Protein AF-A0A316AGZ4-F1 (afdb_monomer_lite)

Organism: NCBI:txid39482

Secondary structure (DSSP, 8-state):
-----------------TTTTT--S------------------------------HHHHHHSTTHHHHHHHHHHHHHHHHHHHHHHHHHHHHHHHHTTHHHHHH--HHHHHHHHHHHHHHHHHHHHHHHHHHHHHHHHHHHHHHTT--GGGHHHHHH-S-HHHHHHHHHHHHHHHHHHHHHHHHHHHHHHHT---------------------

pLDDT: mean 71.36, std 20.88, range [35.69, 95.94]

InterPro domains:
  IPR025580 Capsid assembly scaffolding protein Gp46 [PF14265] (66-188)

Radius of gyration: 46.81 Å; chains: 1; bounding box: 109×80×115 Å

Foldseek 3Di:
DDDDDDDPDPPPPDPPPPCPPPDDDDDPDDDDDDDDDDDPDDDDDDDDDPDDPQDPVSQCVPPCNVVVVVVVVVVVVVVVVVVVVVVVCVVVCVVCVVVVVVVPDDPVVVVVVVVVVVVVVVVVVVVVVVLVVLLVVQLVVCVVLVHDSVCSNVLSPPPDPVVSVVVSVVSSVVVVVVVVVVVVVVVVVVVPPDPDPDDDDDDDDDDDDDDDD

Sequence (213 aa):
MRNKTYLVMRVIKIPYNLQLFAEGGDGTGIHGSNGDGAARGRHSPGDKEEKEPLTFEEFLRGDGNQAEFDRRVQKAIQTAVTKKQQKWQALTDDKLSEAEKLSKMSKGEREEYKRKKERQEFEAEKTEFEKVKLLMAVKEDLQKQNLPIVFAEYIAFIKDAGKRKDAIAGIKETWDAEIQEAIKSKARHVVYLPDNITEEPLLHGTLELNYRF

Structure (mmCIF, N/CA/C/O backbone):
data_AF-A0A316AGZ4-F1
#
_entry.id   AF-A0A316AGZ4-F1
#
loop_
_atom_site.group_PDB
_atom_site.id
_atom_site.type_symbol
_atom_site.label_atom_id
_atom_site.label_alt_id
_atom_site.label_comp_id
_atom_site.label_asym_id
_atom_site.label_entity_id
_atom_site.label_seq_id
_atom_site.pdbx_PDB_ins_code
_atom_site.Cartn_x
_atom_site.Cartn_y
_atom_site.Cartn_z
_atom_site.occupancy
_atom_site.B_iso_or_equiv
_atom_site.auth_seq_id
_atom_site.auth_comp_id
_atom_site.auth_asym_id
_atom_site.auth_atom_id
_atom_site.pdbx_PDB_model_num
ATOM 1 N N . MET A 1 1 ? -41.782 31.437 -5.788 1.00 39.00 1 MET A N 1
ATOM 2 C CA . MET A 1 1 ? -40.570 32.167 -6.225 1.00 39.00 1 MET A CA 1
ATOM 3 C C . MET A 1 1 ? -39.475 31.142 -6.491 1.00 39.00 1 MET A C 1
ATOM 5 O O . MET A 1 1 ? -39.146 30.396 -5.584 1.00 39.00 1 MET A O 1
ATOM 9 N N . ARG A 1 2 ? -38.989 31.014 -7.732 1.00 49.94 2 ARG A N 1
ATOM 10 C CA . ARG A 1 2 ? -37.912 30.075 -8.099 1.00 49.94 2 ARG A CA 1
ATOM 11 C C . ARG A 1 2 ? -36.682 30.901 -8.451 1.00 49.94 2 ARG A C 1
ATOM 13 O O . ARG A 1 2 ? -36.646 31.443 -9.550 1.00 49.94 2 ARG A O 1
ATOM 20 N N . ASN A 1 3 ? -35.718 31.018 -7.542 1.00 43.41 3 ASN A N 1
ATOM 21 C CA . ASN A 1 3 ? -34.434 31.635 -7.862 1.00 43.41 3 ASN A CA 1
ATOM 22 C C . ASN A 1 3 ? -33.355 30.550 -7.870 1.00 43.41 3 ASN A C 1
ATOM 24 O O . ASN A 1 3 ? -33.034 29.967 -6.839 1.00 43.41 3 ASN A O 1
ATOM 28 N N . LYS A 1 4 ? -32.905 30.214 -9.080 1.00 50.62 4 LYS A N 1
ATOM 29 C CA . LYS A 1 4 ? -31.878 29.212 -9.356 1.00 50.62 4 LYS A CA 1
ATOM 30 C C . LYS A 1 4 ? -30.522 29.889 -9.180 1.00 50.62 4 LYS A C 1
ATOM 32 O O . LYS A 1 4 ? -30.179 30.781 -9.950 1.00 50.62 4 LYS A O 1
ATOM 37 N N . THR A 1 5 ? -29.756 29.469 -8.186 1.00 52.53 5 THR A N 1
ATOM 38 C CA . THR A 1 5 ? -28.344 29.825 -8.040 1.00 52.53 5 THR A CA 1
ATOM 39 C C . THR A 1 5 ? -27.547 29.126 -9.140 1.00 52.53 5 THR A C 1
ATOM 41 O O . THR A 1 5 ? -27.338 27.916 -9.106 1.00 52.53 5 THR A O 1
ATOM 44 N N . TYR A 1 6 ? -27.132 29.882 -10.156 1.00 52.28 6 TYR A N 1
ATOM 45 C CA . TYR A 1 6 ? -26.225 29.395 -11.191 1.00 52.28 6 TYR A CA 1
ATOM 46 C C . TYR A 1 6 ? -24.798 29.399 -10.640 1.00 52.28 6 TYR A C 1
ATOM 48 O O . TYR A 1 6 ? -24.229 30.451 -10.354 1.00 52.28 6 TYR A O 1
ATOM 56 N N . LEU A 1 7 ? -24.225 28.207 -10.481 1.00 53.81 7 LEU A N 1
ATOM 57 C CA . LEU A 1 7 ? -22.813 28.030 -10.178 1.00 53.81 7 LEU A CA 1
ATOM 58 C C . LEU A 1 7 ? -22.016 28.413 -11.434 1.00 53.81 7 LEU A C 1
ATOM 60 O O . LEU A 1 7 ? -22.072 27.724 -12.452 1.00 53.81 7 LEU A O 1
ATOM 64 N N . VAL A 1 8 ? -21.311 29.542 -11.381 1.00 54.94 8 VAL A N 1
ATOM 65 C CA . VAL A 1 8 ? -20.405 29.988 -12.444 1.00 54.94 8 VAL A CA 1
ATOM 66 C C . VAL A 1 8 ? -19.244 28.998 -12.520 1.00 54.94 8 VAL A C 1
ATOM 68 O O . VAL A 1 8 ? -18.283 29.074 -11.757 1.00 54.94 8 VAL A O 1
ATOM 71 N N . MET A 1 9 ? -19.339 28.041 -13.440 1.00 50.72 9 MET A N 1
ATOM 72 C CA . MET A 1 9 ? -18.221 27.187 -13.818 1.00 50.72 9 MET A CA 1
ATOM 73 C C . MET A 1 9 ? -17.195 28.081 -14.524 1.00 50.72 9 MET A C 1
ATOM 75 O O . MET A 1 9 ? -17.389 28.488 -15.670 1.00 50.72 9 MET A O 1
ATOM 79 N N . ARG A 1 10 ? -16.110 28.443 -13.828 1.00 55.31 10 ARG A N 1
ATOM 80 C CA . ARG A 1 10 ? -14.924 29.022 -14.472 1.00 55.31 10 ARG A CA 1
ATOM 81 C C . ARG A 1 10 ? -14.410 27.998 -15.480 1.00 55.31 10 ARG A C 1
ATOM 83 O O . ARG A 1 10 ? -13.753 27.032 -15.104 1.00 55.31 10 ARG A O 1
ATOM 90 N N . VAL A 1 11 ? -14.708 28.212 -16.757 1.00 56.16 11 VAL A N 1
ATOM 91 C CA . VAL A 1 11 ? -14.061 27.502 -17.859 1.00 56.16 11 VAL A CA 1
ATOM 92 C C . VAL A 1 11 ? -12.609 27.966 -17.877 1.00 56.16 11 VAL A C 1
ATOM 94 O O . VAL A 1 11 ? -12.284 29.026 -18.409 1.00 56.16 11 VAL A O 1
ATOM 97 N N . ILE A 1 12 ? -11.732 27.194 -17.237 1.00 56.91 12 ILE A N 1
ATOM 98 C CA . ILE A 1 12 ? -10.289 27.332 -17.409 1.00 56.91 12 ILE A CA 1
ATOM 99 C C . ILE A 1 12 ? -10.012 26.913 -18.851 1.00 56.91 12 ILE A C 1
ATOM 101 O O . ILE A 1 12 ? -9.971 25.730 -19.180 1.00 56.91 12 ILE A O 1
ATOM 105 N N . LYS A 1 13 ? -9.896 27.899 -19.740 1.00 55.44 13 LYS A N 1
ATOM 106 C CA . LYS A 1 13 ? -9.498 27.697 -21.129 1.00 55.44 13 LYS A CA 1
ATOM 107 C C . LYS A 1 13 ? -7.995 27.424 -21.128 1.00 55.44 13 LYS A C 1
ATOM 109 O O . LYS A 1 13 ? -7.193 28.347 -21.208 1.00 55.44 13 LYS A O 1
ATOM 114 N N . ILE A 1 14 ? -7.626 26.161 -20.936 1.00 64.69 14 ILE A N 1
ATOM 115 C CA . ILE A 1 14 ? -6.241 25.704 -21.064 1.00 64.69 14 ILE A CA 1
ATOM 116 C C . ILE A 1 14 ? -5.880 25.827 -22.554 1.00 64.69 14 ILE A C 1
ATOM 118 O O . ILE A 1 14 ? -6.574 25.226 -23.378 1.00 64.69 14 ILE A O 1
ATOM 122 N N . PRO A 1 15 ? -4.862 26.613 -22.948 1.00 58.94 15 PRO A N 1
ATOM 123 C CA . PRO A 1 15 ? -4.388 26.594 -24.323 1.00 58.94 15 PRO A CA 1
ATOM 124 C C . PRO A 1 15 ? -3.807 25.205 -24.614 1.00 58.94 15 PRO A C 1
ATOM 126 O O . PRO A 1 15 ? -2.827 24.786 -23.999 1.00 58.94 15 PRO A O 1
ATOM 129 N N . TYR A 1 16 ? -4.432 24.461 -25.527 1.00 60.91 16 TYR A N 1
ATOM 130 C CA . TYR A 1 16 ? -3.876 23.204 -26.014 1.00 60.91 16 TYR A CA 1
ATOM 131 C C . TYR A 1 16 ? -2.695 23.519 -26.934 1.00 60.91 16 TYR A C 1
ATOM 133 O O . TYR A 1 16 ? -2.880 23.877 -28.096 1.00 60.91 16 TYR A O 1
ATOM 141 N N . ASN A 1 17 ? -1.473 23.374 -26.420 1.00 61.66 17 ASN A N 1
ATOM 142 C CA . ASN A 1 17 ? -0.276 23.316 -27.252 1.00 61.66 17 ASN A CA 1
ATOM 143 C C . ASN A 1 17 ? -0.302 22.004 -28.052 1.00 61.66 17 ASN A C 1
ATOM 145 O O . ASN A 1 17 ? 0.216 20.977 -27.623 1.00 61.66 17 ASN A O 1
ATOM 149 N N . LEU A 1 18 ? -0.916 22.044 -29.235 1.00 64.81 18 LEU A N 1
ATOM 150 C CA . LEU A 1 18 ? -0.994 20.927 -30.190 1.00 64.81 18 LEU A CA 1
ATOM 151 C C . LEU A 1 18 ? 0.365 20.592 -30.843 1.00 64.81 18 LEU A C 1
ATOM 153 O O . LEU A 1 18 ? 0.449 19.711 -31.692 1.00 64.81 18 LEU A O 1
ATOM 157 N N . GLN A 1 19 ? 1.437 21.274 -30.432 1.00 65.88 19 GLN A N 1
ATOM 158 C CA . GLN A 1 19 ? 2.807 21.095 -30.919 1.00 65.88 19 GLN A CA 1
ATOM 159 C C . GLN A 1 19 ? 3.612 20.035 -30.147 1.00 65.88 19 GLN A C 1
ATOM 161 O O . GLN A 1 19 ? 4.808 19.891 -30.374 1.00 65.88 19 GLN A O 1
ATOM 166 N N . LEU A 1 20 ? 2.976 19.221 -29.297 1.00 54.72 20 LEU A N 1
ATOM 167 C CA . LEU A 1 20 ? 3.623 18.074 -28.634 1.00 54.72 20 LEU A CA 1
ATOM 168 C C . LEU A 1 20 ? 4.086 16.960 -29.601 1.00 54.72 20 LEU A C 1
ATOM 170 O O . LEU A 1 20 ? 4.655 15.967 -29.160 1.00 54.72 20 LEU A O 1
ATOM 174 N N . PHE A 1 21 ? 3.883 17.134 -30.912 1.00 57.72 21 PHE A N 1
ATOM 175 C CA . PHE A 1 21 ? 4.427 16.268 -31.962 1.00 57.72 21 PHE A CA 1
ATOM 176 C C . PHE A 1 21 ? 5.497 16.939 -32.846 1.00 57.72 21 PHE A C 1
ATOM 178 O O . PHE A 1 21 ? 5.946 16.307 -33.799 1.00 57.72 21 PHE A O 1
ATOM 185 N N . ALA A 1 22 ? 5.907 18.187 -32.568 1.00 54.62 22 ALA A N 1
ATOM 186 C CA . ALA A 1 22 ? 6.848 18.934 -33.416 1.00 54.62 22 ALA A CA 1
ATOM 187 C C . ALA A 1 22 ? 8.247 19.161 -32.811 1.00 54.62 22 ALA A C 1
ATOM 189 O O . ALA A 1 22 ? 9.128 19.603 -33.540 1.00 54.62 22 ALA A O 1
ATOM 190 N N . GLU A 1 23 ? 8.495 18.835 -31.540 1.00 48.50 23 GLU A N 1
ATOM 191 C CA . GLU A 1 23 ? 9.808 19.082 -30.928 1.00 48.50 23 GLU A CA 1
ATOM 192 C C . GLU A 1 23 ? 10.545 17.768 -30.641 1.00 48.50 23 GLU A C 1
ATOM 194 O O . GLU A 1 23 ? 10.268 17.051 -29.679 1.00 48.50 23 GLU A O 1
ATOM 199 N N . GLY A 1 24 ? 11.517 17.466 -31.493 1.00 47.91 24 GLY A N 1
ATOM 200 C CA . GLY A 1 24 ? 12.654 16.626 -31.154 1.00 47.91 24 GLY A CA 1
ATOM 201 C C . GLY A 1 24 ? 13.905 17.309 -31.686 1.00 47.91 24 GLY A C 1
ATOM 202 O O . GLY A 1 24 ? 14.203 17.165 -32.868 1.00 47.91 24 GLY A O 1
ATOM 203 N N . GLY A 1 25 ? 14.602 18.059 -30.828 1.00 41.69 25 GLY A N 1
ATOM 204 C CA . GLY A 1 25 ? 15.882 18.692 -31.160 1.00 41.69 25 GLY A CA 1
ATOM 205 C C . GLY A 1 25 ? 16.392 19.672 -30.101 1.00 41.69 25 GLY A C 1
ATOM 206 O O . GLY A 1 25 ? 16.407 20.872 -30.336 1.00 41.69 25 GLY A O 1
ATOM 207 N N . ASP A 1 26 ? 16.733 19.138 -28.926 1.00 45.84 26 ASP A N 1
ATOM 208 C CA . ASP A 1 26 ? 17.651 19.682 -27.909 1.00 45.84 26 ASP A CA 1
ATOM 209 C C . ASP A 1 26 ? 18.365 21.031 -28.173 1.00 45.84 26 ASP A C 1
ATOM 211 O O . ASP A 1 26 ? 19.498 21.120 -28.638 1.00 45.84 26 ASP A O 1
ATOM 215 N N . GLY A 1 27 ? 17.752 22.116 -27.695 1.00 40.81 27 GLY A N 1
ATOM 216 C CA . GLY A 1 27 ? 18.434 23.391 -27.497 1.00 40.81 27 GLY A CA 1
ATOM 217 C C . GLY A 1 27 ? 19.273 23.411 -26.215 1.00 40.81 27 GLY A C 1
ATOM 218 O O . GLY A 1 27 ? 18.760 23.732 -25.144 1.00 40.81 27 GLY A O 1
ATOM 219 N N . THR A 1 28 ? 20.582 23.174 -26.324 1.00 42.75 28 THR A N 1
ATOM 220 C CA . THR A 1 28 ? 21.568 23.806 -25.429 1.00 42.75 28 THR A CA 1
ATOM 221 C C . THR A 1 28 ? 22.226 24.944 -26.192 1.00 42.75 28 THR A C 1
ATOM 223 O O . THR A 1 28 ? 22.955 24.719 -27.156 1.00 42.75 28 THR A O 1
ATOM 226 N N . GLY A 1 29 ? 21.889 26.173 -25.802 1.00 44.88 29 GLY A N 1
ATOM 227 C CA . GLY A 1 29 ? 22.308 27.380 -26.501 1.00 44.88 29 GLY A CA 1
ATOM 228 C C . GLY A 1 29 ? 23.800 27.669 -26.407 1.00 44.88 29 GLY A C 1
ATOM 229 O O . GLY A 1 29 ? 24.500 27.104 -25.574 1.00 44.88 29 GLY A O 1
ATOM 230 N N . ILE A 1 30 ? 24.249 28.609 -27.241 1.00 35.69 30 ILE A N 1
ATOM 231 C CA . ILE A 1 30 ? 25.074 29.761 -26.856 1.00 35.69 30 ILE A CA 1
ATOM 232 C C . ILE A 1 30 ? 25.372 30.617 -28.099 1.00 35.69 30 ILE A C 1
ATOM 234 O O . ILE A 1 30 ? 25.752 30.113 -29.148 1.00 35.69 30 ILE A O 1
ATOM 238 N N . HIS A 1 31 ? 25.238 31.926 -27.878 1.00 38.31 31 HIS A N 1
ATOM 239 C CA . HIS A 1 31 ? 25.823 33.064 -28.588 1.00 38.31 31 HIS A CA 1
ATOM 240 C C . HIS A 1 31 ? 25.408 33.386 -30.025 1.00 38.31 31 HIS A C 1
ATOM 242 O O . HIS A 1 31 ? 25.553 32.616 -30.966 1.00 38.31 31 HIS A O 1
ATOM 248 N N . GLY A 1 32 ? 24.953 34.631 -30.164 1.00 45.56 32 GLY A N 1
ATOM 249 C CA . GLY A 1 32 ? 24.628 35.236 -31.436 1.00 45.56 32 GLY A CA 1
ATOM 250 C C . GLY A 1 32 ? 25.839 35.700 -32.227 1.00 45.56 32 GLY A C 1
ATOM 251 O O . GLY A 1 32 ? 26.960 35.760 -31.735 1.00 45.56 32 GLY A O 1
ATOM 252 N N . SER A 1 33 ? 25.546 36.102 -33.453 1.00 35.91 33 SER A N 1
ATOM 253 C CA . SER A 1 33 ? 26.133 37.250 -34.130 1.00 35.91 33 SER A CA 1
ATOM 254 C C . SER A 1 33 ? 25.352 37.442 -35.422 1.00 35.91 33 SER A C 1
ATOM 256 O O . SER A 1 33 ? 25.135 36.484 -36.163 1.00 35.91 33 SER A O 1
ATOM 258 N N . ASN A 1 34 ? 24.966 38.685 -35.707 1.00 50.94 34 ASN A N 1
ATOM 259 C CA . ASN A 1 34 ? 24.759 39.122 -37.081 1.00 50.94 34 ASN A CA 1
ATOM 260 C C . ASN A 1 34 ? 26.003 38.746 -37.898 1.00 50.94 34 ASN A C 1
ATOM 262 O O . ASN A 1 34 ? 27.132 38.969 -37.453 1.00 50.94 34 ASN A O 1
ATOM 266 N N . GLY A 1 35 ? 25.789 38.180 -39.079 1.00 36.78 35 GLY A N 1
ATOM 267 C CA . GLY A 1 35 ? 26.843 37.818 -40.011 1.00 36.78 35 GLY A CA 1
ATOM 268 C C . GLY A 1 35 ? 26.314 37.955 -41.425 1.00 36.78 35 GLY A C 1
ATOM 269 O O . GLY A 1 35 ? 25.710 37.030 -41.959 1.00 36.78 35 GLY A O 1
ATOM 270 N N . ASP A 1 36 ? 26.519 39.142 -41.990 1.00 46.81 36 ASP A N 1
ATOM 271 C CA . ASP A 1 36 ? 26.335 39.458 -43.399 1.00 46.81 36 ASP A CA 1
ATOM 272 C C . ASP A 1 36 ? 27.026 38.418 -44.292 1.00 46.81 36 ASP A C 1
ATOM 274 O O . ASP A 1 36 ? 28.252 38.315 -44.336 1.00 46.81 36 ASP A O 1
ATOM 278 N N . GLY A 1 37 ? 26.226 37.659 -45.039 1.00 36.16 37 GLY A N 1
ATOM 279 C CA . GLY A 1 37 ? 26.680 36.760 -46.094 1.00 36.16 37 GLY A CA 1
ATOM 280 C C . GLY A 1 37 ? 26.273 37.311 -47.452 1.00 36.16 37 GLY A C 1
ATOM 281 O O . GLY A 1 37 ? 25.273 36.891 -48.026 1.00 36.16 37 GLY A O 1
ATOM 282 N N . ALA A 1 38 ? 27.031 38.287 -47.951 1.00 43.44 38 ALA A N 1
ATOM 283 C CA . ALA A 1 38 ? 26.834 38.904 -49.256 1.00 43.44 38 ALA A CA 1
ATOM 284 C C . ALA A 1 38 ? 26.902 37.872 -50.400 1.00 43.44 38 ALA A C 1
ATOM 286 O O . ALA A 1 38 ? 27.982 37.503 -50.864 1.00 43.44 38 ALA A O 1
ATOM 287 N N . ALA A 1 39 ? 25.747 37.458 -50.922 1.00 40.06 39 ALA A N 1
ATOM 288 C CA . ALA A 1 39 ? 25.660 36.744 -52.190 1.00 40.06 39 ALA A CA 1
ATOM 289 C C . ALA A 1 39 ? 25.763 37.747 -53.353 1.00 40.06 39 ALA A C 1
ATOM 291 O O . ALA A 1 39 ? 24.768 38.276 -53.848 1.00 40.06 39 ALA A O 1
ATOM 292 N N . ARG A 1 40 ? 26.992 38.018 -53.812 1.00 47.00 40 ARG A N 1
ATOM 293 C CA . ARG A 1 40 ? 27.233 38.636 -55.126 1.00 47.00 40 ARG A CA 1
ATOM 294 C C . ARG A 1 40 ? 26.918 37.617 -56.227 1.00 47.00 40 ARG A C 1
ATOM 296 O O . ARG A 1 40 ? 27.814 36.959 -56.741 1.00 47.00 40 ARG A O 1
ATOM 303 N N . GLY A 1 41 ? 25.646 37.509 -56.597 1.00 39.22 41 GLY A N 1
ATOM 304 C CA . GLY A 1 41 ? 25.187 36.810 -57.798 1.00 39.22 41 GLY A CA 1
ATOM 305 C C . GLY A 1 41 ? 24.744 37.818 -58.853 1.00 39.22 41 GLY A C 1
ATOM 306 O O . GLY A 1 41 ? 23.594 38.244 -58.861 1.00 39.22 41 GLY A O 1
ATOM 307 N N . ARG A 1 42 ? 25.665 38.229 -59.727 1.00 45.62 42 ARG A N 1
ATOM 308 C CA . ARG A 1 42 ? 25.372 39.049 -60.910 1.00 45.62 42 ARG A CA 1
ATOM 309 C C . ARG A 1 42 ? 24.498 38.231 -61.868 1.00 45.62 42 ARG A C 1
ATOM 311 O O . ARG A 1 42 ? 25.027 37.357 -62.542 1.00 45.62 42 ARG A O 1
ATOM 318 N N . HIS A 1 43 ? 23.206 38.536 -61.958 1.00 38.97 43 HIS A N 1
ATOM 319 C CA . HIS A 1 43 ? 22.364 38.080 -63.066 1.00 38.97 43 HIS A CA 1
ATOM 320 C C . HIS A 1 43 ? 22.070 39.254 -64.000 1.00 38.97 43 HIS A C 1
ATOM 322 O O . HIS A 1 43 ? 21.468 40.253 -63.612 1.00 38.97 43 HIS A O 1
ATOM 328 N N . SER A 1 44 ? 22.577 39.120 -65.224 1.00 41.94 44 SER A N 1
ATOM 329 C CA . SER A 1 44 ? 22.211 39.916 -66.394 1.00 41.94 44 SER A CA 1
ATOM 330 C C . SER A 1 44 ? 20.784 39.538 -66.824 1.00 41.94 44 SER A C 1
ATOM 332 O O . SER A 1 44 ? 20.421 38.371 -66.668 1.00 41.94 44 SER A O 1
ATOM 334 N N . PRO A 1 45 ? 19.964 40.469 -67.344 1.00 43.88 45 PRO A N 1
ATOM 335 C CA . PRO A 1 45 ? 18.587 40.172 -67.714 1.00 43.88 45 PRO A CA 1
ATOM 336 C C . PRO A 1 45 ? 18.565 39.449 -69.064 1.00 43.88 45 PRO A C 1
ATOM 338 O O . PRO A 1 45 ? 19.091 39.966 -70.048 1.00 43.88 45 PRO A O 1
ATOM 341 N N . GLY A 1 46 ? 17.972 38.259 -69.101 1.00 36.03 46 GLY A N 1
ATOM 342 C CA . GLY A 1 46 ? 17.817 37.470 -70.317 1.00 36.03 46 GLY A CA 1
ATOM 343 C C . GLY A 1 46 ? 16.723 36.422 -70.153 1.00 36.03 46 GLY A C 1
ATOM 344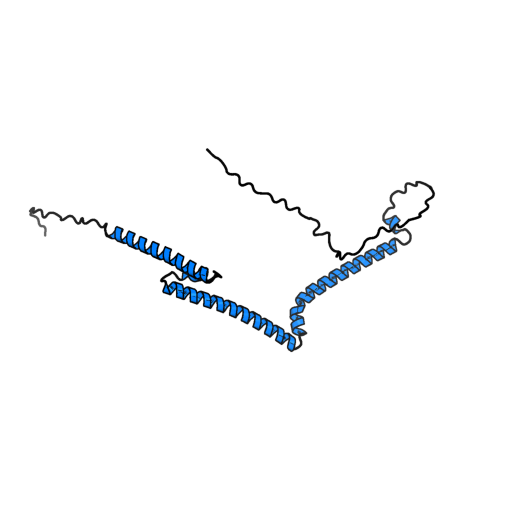 O O . GLY A 1 46 ? 16.904 35.452 -69.428 1.00 36.03 46 GLY A O 1
ATOM 345 N N . ASP A 1 47 ? 15.612 36.700 -70.826 1.00 37.34 47 ASP A N 1
ATOM 346 C CA . ASP A 1 47 ? 14.613 35.790 -71.382 1.00 37.34 47 ASP A CA 1
ATOM 347 C C . ASP A 1 47 ? 13.712 34.961 -70.453 1.00 37.34 47 ASP A C 1
ATOM 349 O O . ASP A 1 47 ? 14.079 33.994 -69.789 1.00 37.34 47 ASP A O 1
ATOM 353 N N . LYS A 1 48 ? 12.440 35.373 -70.489 1.00 48.81 48 LYS A N 1
ATOM 354 C CA . LYS A 1 48 ? 11.271 34.615 -70.064 1.00 48.81 48 LYS A CA 1
ATOM 355 C C . LYS A 1 48 ? 11.016 33.517 -71.098 1.00 48.81 48 LYS A C 1
ATOM 357 O O . LYS A 1 48 ? 10.515 33.810 -72.179 1.00 48.81 48 LYS A O 1
ATOM 362 N N . GLU A 1 49 ? 11.284 32.272 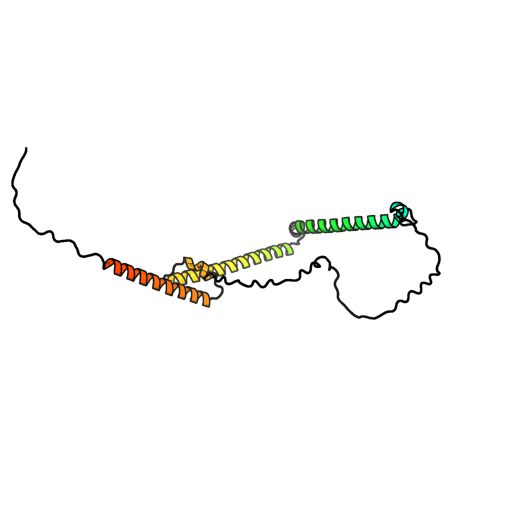-70.735 1.00 46.41 49 GLU A N 1
ATOM 363 C CA . GLU A 1 49 ? 10.638 31.120 -71.359 1.00 46.41 49 GLU A CA 1
ATOM 364 C C . GLU A 1 49 ? 9.710 30.488 -70.323 1.00 46.41 49 GLU A C 1
ATOM 366 O O . GLU A 1 49 ? 10.148 29.992 -69.283 1.00 46.41 49 GLU A O 1
ATOM 371 N N . GLU A 1 50 ? 8.409 30.546 -70.596 1.00 55.00 50 GLU A N 1
ATOM 372 C CA . GLU A 1 50 ? 7.394 29.751 -69.912 1.00 55.00 50 GLU A CA 1
ATOM 373 C C . GLU A 1 50 ? 7.666 28.272 -70.221 1.00 55.00 50 GLU A C 1
ATOM 375 O O . GLU A 1 50 ? 7.175 27.723 -71.203 1.00 55.00 50 GLU A O 1
ATOM 380 N N . LYS A 1 51 ? 8.506 27.620 -69.410 1.00 57.19 51 LYS A N 1
ATOM 381 C CA . LYS A 1 51 ? 8.610 26.161 -69.420 1.00 57.19 51 LYS A CA 1
ATOM 382 C C . LYS A 1 51 ? 7.419 25.614 -68.647 1.00 57.19 51 LYS A C 1
ATOM 384 O O . LYS A 1 51 ? 7.312 25.846 -67.440 1.00 57.19 51 LYS A O 1
ATOM 389 N N . GLU A 1 52 ? 6.528 24.909 -69.345 1.00 66.75 52 GLU A N 1
ATOM 390 C CA . GLU A 1 52 ? 5.550 24.021 -68.714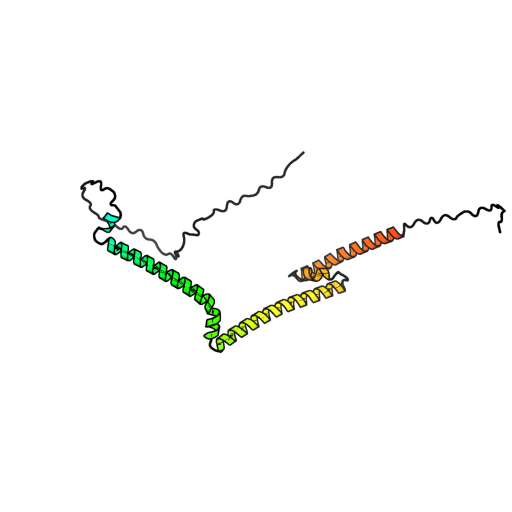 1.00 66.75 52 GLU A CA 1
ATOM 391 C C . GLU A 1 52 ? 6.251 23.200 -67.616 1.00 66.75 52 GLU A C 1
ATOM 393 O O . GLU A 1 52 ? 7.421 22.829 -67.783 1.00 66.75 52 GLU A O 1
ATOM 398 N N . PRO A 1 53 ? 5.603 22.951 -66.462 1.00 71.19 53 PRO A N 1
ATOM 399 C CA . PRO A 1 53 ? 6.243 22.212 -65.387 1.00 71.19 53 PRO A CA 1
ATOM 400 C C . PRO A 1 53 ? 6.645 20.830 -65.908 1.00 71.19 53 PRO A C 1
ATOM 402 O O . PRO A 1 53 ? 5.785 20.021 -66.250 1.00 71.19 53 PRO A O 1
ATOM 405 N N . LEU A 1 54 ? 7.959 20.590 -65.973 1.00 72.12 54 LEU A N 1
ATOM 406 C CA . LEU A 1 54 ? 8.551 19.318 -66.383 1.00 72.12 54 LEU A CA 1
ATOM 407 C C . LEU A 1 54 ? 7.824 18.171 -65.679 1.00 72.12 54 LEU A C 1
ATOM 409 O O . LEU A 1 54 ? 7.663 18.176 -64.453 1.00 72.12 54 LEU A O 1
ATOM 413 N N . THR A 1 55 ? 7.383 17.183 -66.452 1.00 80.31 55 THR A N 1
ATOM 414 C CA . THR A 1 55 ? 6.763 15.988 -65.876 1.00 80.31 55 THR A CA 1
ATOM 415 C C . THR A 1 55 ? 7.792 15.229 -65.029 1.00 80.31 55 THR A C 1
ATOM 417 O O . THR A 1 55 ? 8.996 15.305 -65.273 1.00 80.31 55 THR A O 1
ATOM 420 N N . PHE A 1 56 ? 7.349 14.491 -64.003 1.00 75.50 56 PHE A N 1
ATOM 421 C CA . PHE A 1 56 ? 8.262 13.771 -63.099 1.00 75.50 56 PHE A CA 1
ATOM 422 C C . PHE A 1 56 ? 9.191 12.800 -63.851 1.00 75.50 56 PHE A C 1
ATOM 424 O O . PHE A 1 56 ? 10.360 12.668 -63.500 1.00 75.50 56 PHE A O 1
ATOM 431 N N . GLU A 1 57 ? 8.703 12.176 -64.924 1.00 79.62 57 GLU A N 1
ATOM 432 C CA . GLU A 1 57 ? 9.517 11.316 -65.788 1.00 79.62 57 GLU A CA 1
ATOM 433 C C . GLU A 1 57 ? 10.582 12.099 -66.565 1.00 79.62 57 GLU A C 1
ATOM 435 O O . GLU A 1 57 ? 11.716 11.643 -66.687 1.00 79.62 57 GLU A O 1
ATOM 440 N N . GLU A 1 58 ? 10.259 13.297 -67.048 1.00 79.56 58 GLU A N 1
ATOM 441 C CA . GLU A 1 58 ? 11.206 14.170 -67.745 1.00 79.56 58 GLU A CA 1
ATOM 442 C C . GLU A 1 58 ? 12.272 14.734 -66.793 1.00 79.56 58 GLU A C 1
ATOM 444 O O . GLU A 1 58 ? 13.449 14.803 -67.140 1.00 79.56 58 GLU A O 1
ATOM 449 N N . PHE A 1 59 ? 11.889 15.022 -65.545 1.00 79.25 59 PHE A N 1
ATOM 450 C CA . PHE A 1 59 ? 12.815 15.377 -64.471 1.00 79.25 59 PHE A CA 1
ATOM 451 C C . PHE A 1 59 ? 13.774 14.228 -64.127 1.00 79.25 59 PHE A C 1
ATOM 453 O O . PHE A 1 59 ? 14.973 14.460 -63.965 1.00 79.25 59 PHE A O 1
ATOM 460 N N . LEU A 1 60 ? 13.278 12.987 -64.049 1.00 79.44 60 LEU A N 1
ATOM 461 C CA . LEU A 1 60 ? 14.113 11.809 -63.791 1.00 79.44 60 LEU A CA 1
ATOM 462 C C . LEU A 1 60 ? 15.061 11.485 -64.952 1.00 79.44 60 LEU A C 1
ATOM 464 O O . LEU A 1 60 ? 16.179 11.042 -64.697 1.00 79.44 60 LEU A O 1
ATOM 468 N N . ARG A 1 61 ? 14.639 11.726 -66.202 1.00 78.75 61 ARG A N 1
ATOM 469 C CA . ARG A 1 61 ? 15.463 11.547 -67.412 1.00 78.75 61 ARG A CA 1
ATOM 470 C C . ARG A 1 61 ? 16.579 12.583 -67.562 1.00 78.75 61 ARG A C 1
ATOM 472 O O . ARG A 1 61 ? 17.457 12.385 -68.397 1.00 78.75 61 ARG A O 1
ATOM 479 N N . GLY A 1 62 ? 16.540 13.670 -66.791 1.00 74.44 62 GLY A N 1
ATOM 480 C CA . GLY A 1 62 ? 17.631 14.638 -66.711 1.00 74.44 62 GLY A CA 1
ATOM 481 C C . GLY A 1 62 ? 18.908 14.030 -66.122 1.00 74.44 62 GLY A C 1
ATOM 482 O O . GLY A 1 62 ? 18.861 13.083 -65.332 1.00 74.44 62 GLY A O 1
ATOM 483 N N . ASP A 1 63 ? 20.059 14.589 -66.494 1.00 71.75 63 ASP A N 1
ATOM 484 C CA . ASP A 1 63 ? 21.368 14.042 -66.132 1.00 71.75 63 ASP A CA 1
ATOM 485 C C . ASP A 1 63 ? 21.543 13.905 -64.609 1.00 71.75 63 ASP A C 1
ATOM 487 O O . ASP A 1 63 ? 21.530 14.880 -63.859 1.00 71.75 63 ASP A O 1
ATOM 491 N N . GLY A 1 64 ? 21.717 12.664 -64.144 1.00 73.75 64 GLY A N 1
ATOM 492 C CA . GLY A 1 64 ? 22.028 12.334 -62.747 1.00 73.75 64 GLY A CA 1
ATOM 493 C C . GLY A 1 64 ? 20.836 12.276 -61.779 1.00 73.75 64 GLY A C 1
ATOM 494 O O . GLY A 1 64 ? 20.997 11.774 -60.663 1.00 73.75 64 GLY A O 1
ATOM 495 N N . ASN A 1 65 ? 19.635 12.698 -62.188 1.00 80.25 65 ASN A N 1
ATOM 496 C CA . ASN A 1 65 ? 18.463 12.760 -61.302 1.00 80.25 65 ASN A CA 1
ATOM 497 C C . ASN A 1 65 ? 17.901 11.376 -60.951 1.00 80.25 65 ASN A C 1
ATOM 499 O O . ASN A 1 65 ? 17.492 11.147 -59.811 1.00 80.25 65 ASN A O 1
ATOM 503 N N . GLN A 1 66 ? 17.942 10.428 -61.889 1.00 82.69 66 GLN A N 1
ATOM 504 C CA . GLN A 1 66 ? 17.561 9.038 -61.634 1.00 82.69 66 GLN A CA 1
ATOM 505 C C . GLN A 1 66 ? 18.482 8.368 -60.601 1.00 82.69 66 GLN A C 1
ATOM 507 O O . GLN A 1 66 ? 18.005 7.722 -59.671 1.00 82.69 66 GLN A O 1
ATOM 512 N N . ALA A 1 67 ? 19.797 8.587 -60.704 1.00 83.69 67 ALA A N 1
ATOM 513 C CA . ALA A 1 67 ? 20.773 8.018 -59.775 1.00 83.69 67 ALA A CA 1
ATOM 514 C C . ALA A 1 67 ? 20.607 8.572 -58.348 1.00 83.69 67 ALA A C 1
ATOM 516 O O . ALA A 1 67 ? 20.697 7.828 -57.370 1.00 83.69 67 ALA A O 1
ATOM 517 N N . GLU A 1 68 ? 20.323 9.869 -58.210 1.00 82.69 68 GLU A N 1
ATOM 518 C CA . GLU A 1 68 ? 20.039 10.480 -56.909 1.00 82.69 68 GLU A CA 1
ATOM 519 C C . GLU A 1 68 ? 18.683 10.040 -56.334 1.00 82.69 68 GLU A C 1
ATOM 521 O O . GLU A 1 68 ? 18.571 9.833 -55.120 1.00 82.69 68 GLU A O 1
ATOM 526 N N . PHE A 1 69 ? 17.665 9.832 -57.175 1.00 85.75 69 PHE A N 1
ATOM 527 C CA . PHE A 1 69 ? 16.387 9.259 -56.749 1.00 85.75 69 PHE A CA 1
ATOM 528 C C . PHE A 1 69 ? 16.570 7.831 -56.221 1.00 85.75 69 PHE A C 1
ATOM 530 O O . PHE A 1 69 ? 16.192 7.557 -55.080 1.00 85.75 69 PHE A O 1
ATOM 537 N N . ASP A 1 70 ? 17.244 6.962 -56.974 1.00 87.50 70 ASP A N 1
ATOM 538 C CA . ASP A 1 70 ? 17.526 5.585 -56.563 1.00 87.50 70 ASP A CA 1
ATOM 539 C C . ASP A 1 70 ? 18.354 5.538 -55.277 1.00 87.50 70 ASP A C 1
ATOM 541 O O . ASP A 1 70 ? 18.038 4.785 -54.352 1.00 87.50 70 ASP A O 1
ATOM 545 N N . ARG A 1 71 ? 19.362 6.407 -55.146 1.00 90.62 71 ARG A N 1
ATOM 546 C CA . ARG A 1 71 ? 20.162 6.532 -53.921 1.00 90.62 71 ARG A CA 1
ATOM 547 C C . ARG A 1 71 ? 19.306 6.923 -52.716 1.00 90.62 71 ARG A C 1
ATOM 549 O O . ARG A 1 71 ? 19.476 6.365 -51.628 1.00 90.62 71 ARG A O 1
ATOM 556 N N . ARG A 1 72 ? 18.386 7.880 -52.874 1.00 86.25 72 ARG A N 1
ATOM 557 C CA . ARG A 1 72 ? 17.477 8.313 -51.797 1.00 86.25 72 ARG A CA 1
ATOM 558 C C . ARG A 1 72 ? 16.457 7.236 -51.450 1.00 86.25 72 ARG A C 1
ATOM 560 O O . ARG A 1 72 ? 16.210 7.019 -50.264 1.00 86.25 72 ARG A O 1
ATOM 567 N N . VAL A 1 73 ? 15.924 6.534 -52.446 1.00 89.50 73 VAL A N 1
ATOM 568 C CA . VAL A 1 73 ? 15.010 5.403 -52.256 1.00 89.50 73 VAL A CA 1
ATOM 569 C C . VAL A 1 73 ? 15.716 4.270 -51.512 1.00 89.50 73 VAL A C 1
ATOM 571 O O . VAL A 1 73 ? 15.224 3.824 -50.477 1.00 89.50 73 VAL A O 1
ATOM 574 N N . GLN A 1 74 ? 16.915 3.870 -51.938 1.00 88.81 74 GLN A N 1
ATOM 575 C CA . GLN A 1 74 ? 17.715 2.857 -51.246 1.00 88.81 74 GLN A CA 1
ATOM 576 C C . GLN A 1 74 ? 18.059 3.275 -49.814 1.00 88.81 74 GLN A C 1
ATOM 578 O O . GLN A 1 74 ? 17.918 2.473 -48.892 1.00 88.81 74 GLN A O 1
ATOM 583 N N . LYS A 1 75 ? 18.438 4.539 -49.585 1.00 92.31 75 LYS A N 1
ATOM 584 C CA . LYS A 1 75 ? 18.717 5.061 -48.239 1.00 92.31 75 LYS A CA 1
ATOM 585 C C . LYS A 1 75 ? 17.471 5.057 -47.350 1.00 92.31 75 LYS A C 1
ATOM 587 O O . LYS A 1 75 ? 17.568 4.715 -46.169 1.00 92.31 75 LYS A O 1
ATOM 592 N N . ALA A 1 76 ? 16.306 5.412 -47.890 1.00 88.44 76 ALA A N 1
ATOM 593 C CA . ALA A 1 76 ? 15.037 5.361 -47.168 1.00 88.44 76 ALA A CA 1
ATOM 594 C C . ALA A 1 76 ? 14.657 3.916 -46.815 1.00 88.44 76 ALA A C 1
ATOM 596 O O . ALA A 1 76 ? 14.295 3.646 -45.670 1.00 88.44 76 ALA A O 1
ATOM 597 N N . ILE A 1 77 ? 14.823 2.982 -47.757 1.00 90.62 77 ILE A N 1
ATOM 598 C CA . ILE A 1 77 ? 14.591 1.549 -47.543 1.00 90.62 77 ILE A CA 1
ATOM 599 C C . ILE A 1 77 ? 15.540 1.008 -46.473 1.00 90.62 77 ILE A C 1
ATOM 601 O O . ILE A 1 77 ? 15.070 0.435 -45.494 1.00 90.62 77 ILE A O 1
ATOM 605 N N . GLN A 1 78 ? 16.849 1.243 -46.589 1.00 89.75 78 GLN A N 1
ATOM 606 C CA . GLN A 1 78 ? 17.828 0.817 -45.585 1.00 89.75 78 GLN A CA 1
ATOM 607 C C . GLN A 1 78 ? 17.506 1.404 -44.212 1.00 89.75 78 GLN A C 1
ATOM 609 O O . GLN A 1 78 ? 17.490 0.684 -43.223 1.00 89.75 78 GLN A O 1
ATOM 614 N N . THR A 1 79 ? 17.160 2.690 -44.138 1.00 89.75 79 THR A N 1
ATOM 615 C CA . THR A 1 79 ? 16.791 3.327 -42.866 1.00 89.75 79 THR A CA 1
ATOM 616 C C . THR A 1 79 ? 15.533 2.698 -42.268 1.00 89.75 79 THR A C 1
ATOM 618 O O . THR A 1 79 ? 15.483 2.446 -41.066 1.00 89.75 79 THR A O 1
ATOM 621 N N . ALA A 1 80 ? 14.508 2.433 -43.081 1.00 86.62 80 ALA A N 1
ATOM 622 C CA . ALA A 1 80 ? 13.266 1.820 -42.626 1.00 86.62 80 ALA A CA 1
ATOM 623 C C . ALA A 1 80 ? 13.480 0.371 -42.166 1.00 86.62 80 ALA A C 1
ATOM 625 O O . ALA A 1 80 ? 12.965 -0.014 -41.115 1.00 86.62 80 ALA A O 1
ATOM 626 N N . VAL A 1 81 ? 14.260 -0.411 -42.915 1.00 89.81 81 VAL A N 1
ATOM 627 C CA . VAL A 1 81 ? 14.615 -1.793 -42.572 1.00 89.81 81 VAL A CA 1
ATOM 628 C C . VAL A 1 81 ? 15.455 -1.822 -41.300 1.00 89.81 81 VAL A C 1
ATOM 630 O O . VAL A 1 81 ? 15.081 -2.531 -40.376 1.00 89.81 81 VAL A O 1
ATOM 633 N N . THR A 1 82 ? 16.489 -0.987 -41.175 1.00 90.88 82 THR A N 1
ATOM 634 C CA . THR A 1 82 ? 17.323 -0.903 -39.966 1.00 90.88 82 THR A CA 1
ATOM 635 C C . THR A 1 82 ? 16.518 -0.454 -38.750 1.00 90.88 82 THR A C 1
ATOM 637 O O . THR A 1 82 ? 16.616 -1.071 -37.696 1.00 90.88 82 THR A O 1
ATOM 640 N N . LYS A 1 83 ? 15.653 0.564 -38.876 1.00 87.31 83 LYS A N 1
ATOM 641 C CA . LYS A 1 83 ? 14.775 0.993 -37.771 1.00 87.31 83 LYS A CA 1
ATOM 642 C C . LYS A 1 83 ? 13.800 -0.107 -37.360 1.00 87.31 83 LYS A C 1
ATOM 644 O O . LYS A 1 83 ? 13.540 -0.280 -36.172 1.00 87.31 83 LYS A O 1
ATOM 649 N N . LYS A 1 84 ? 13.239 -0.848 -38.320 1.00 86.00 84 LYS A N 1
ATOM 650 C CA . LYS A 1 84 ? 12.381 -1.998 -38.015 1.00 86.00 84 LYS A CA 1
ATOM 651 C C . LYS A 1 84 ? 13.189 -3.118 -37.368 1.00 86.00 84 LYS A C 1
ATOM 653 O O . LYS A 1 84 ? 12.748 -3.624 -36.349 1.00 86.00 84 LYS A O 1
ATOM 658 N N . GLN A 1 85 ? 14.374 -3.438 -37.870 1.00 89.19 85 GLN A N 1
ATOM 659 C CA . GLN A 1 85 ? 15.258 -4.444 -37.290 1.00 89.19 85 GLN A CA 1
ATOM 660 C C . GLN A 1 85 ? 15.654 -4.090 -35.855 1.00 89.19 85 GLN A C 1
ATOM 662 O O . GLN A 1 85 ? 15.512 -4.933 -34.984 1.00 89.19 85 GLN A O 1
ATOM 667 N N . GLN A 1 86 ? 16.043 -2.844 -35.579 1.00 83.69 86 GLN A N 1
ATOM 668 C CA . GLN A 1 86 ? 16.351 -2.369 -34.227 1.00 83.69 86 GLN A CA 1
ATOM 669 C C . GLN A 1 86 ? 15.140 -2.460 -33.293 1.00 83.69 86 GLN A C 1
ATOM 671 O O . GLN A 1 86 ? 15.278 -2.888 -32.155 1.00 83.69 86 GLN A O 1
ATOM 676 N N . LYS A 1 87 ? 13.935 -2.106 -33.765 1.00 82.00 87 LYS A N 1
ATOM 677 C CA . LYS A 1 87 ? 12.703 -2.257 -32.971 1.00 82.00 87 LYS A CA 1
ATOM 678 C C . LYS A 1 87 ? 12.356 -3.719 -32.711 1.00 82.00 87 LYS A C 1
ATOM 680 O O . LYS A 1 87 ? 11.930 -4.055 -31.615 1.00 82.00 87 LYS A O 1
ATOM 685 N N . TRP A 1 88 ? 12.524 -4.581 -33.709 1.00 81.62 88 TRP A N 1
ATOM 686 C CA . TRP A 1 88 ? 12.302 -6.015 -33.564 1.00 81.62 88 TRP A CA 1
ATOM 687 C C . TRP A 1 88 ? 13.331 -6.646 -32.630 1.00 81.62 88 TRP A C 1
ATOM 689 O O . TRP A 1 88 ? 12.942 -7.434 -31.778 1.00 81.62 88 TRP A O 1
ATOM 699 N N . GLN A 1 89 ? 14.603 -6.258 -32.732 1.00 78.19 89 GLN A N 1
ATOM 700 C CA . GLN A 1 89 ? 15.658 -6.664 -31.808 1.00 78.19 89 GLN A CA 1
ATOM 701 C C . GLN A 1 89 ? 15.340 -6.190 -30.394 1.00 78.19 89 GLN A C 1
ATOM 703 O O . GLN A 1 89 ? 15.219 -7.036 -29.535 1.00 78.19 89 GLN A O 1
ATOM 708 N N . ALA A 1 90 ? 15.033 -4.911 -30.162 1.00 71.38 90 ALA A N 1
ATOM 709 C CA . ALA A 1 90 ? 14.667 -4.415 -28.831 1.00 71.38 90 ALA A CA 1
ATOM 710 C C . ALA A 1 90 ? 13.447 -5.136 -28.225 1.00 71.38 90 ALA A C 1
ATOM 712 O O . ALA A 1 90 ? 13.471 -5.516 -27.063 1.00 71.38 90 ALA A O 1
ATOM 713 N N . LEU A 1 91 ? 12.394 -5.390 -29.011 1.00 67.31 91 LEU A N 1
ATOM 714 C CA . LEU A 1 91 ? 11.203 -6.112 -28.534 1.00 67.31 91 LEU A CA 1
ATOM 715 C C . LEU A 1 91 ? 11.457 -7.602 -28.279 1.00 67.31 91 LEU A C 1
ATOM 717 O O . LEU A 1 91 ? 10.769 -8.214 -27.461 1.00 67.31 91 LEU A O 1
ATOM 721 N N . THR A 1 92 ? 12.384 -8.201 -29.023 1.00 65.69 92 THR A N 1
ATOM 722 C CA . THR A 1 92 ? 12.755 -9.611 -28.863 1.00 65.69 92 THR A CA 1
ATOM 723 C C . THR A 1 92 ? 13.750 -9.762 -27.721 1.00 65.69 92 THR A C 1
ATOM 725 O O . THR A 1 92 ? 13.595 -10.671 -26.918 1.00 65.69 92 THR A O 1
ATOM 728 N N . ASP A 1 93 ? 14.683 -8.827 -27.585 1.00 59.22 93 ASP A N 1
ATOM 729 C CA . ASP A 1 93 ? 15.636 -8.719 -26.492 1.00 59.22 93 ASP A CA 1
ATOM 730 C C . ASP A 1 93 ? 14.911 -8.423 -25.186 1.00 59.22 93 ASP A C 1
ATOM 732 O O . ASP A 1 93 ? 15.181 -9.112 -24.225 1.00 59.22 93 ASP A O 1
ATOM 736 N N . ASP A 1 94 ? 13.915 -7.536 -25.117 1.00 58.84 94 ASP A N 1
ATOM 737 C CA . ASP A 1 94 ? 13.129 -7.336 -23.886 1.00 58.84 94 ASP A CA 1
ATOM 738 C C . ASP A 1 94 ? 12.405 -8.619 -23.437 1.00 58.84 94 ASP A C 1
ATOM 740 O O . ASP A 1 94 ? 12.278 -8.881 -22.242 1.00 58.84 94 ASP A O 1
ATOM 744 N N . LYS A 1 95 ? 11.975 -9.462 -24.385 1.00 60.09 95 LYS A N 1
ATOM 745 C CA . LYS A 1 95 ? 11.326 -10.756 -24.099 1.00 60.09 95 LYS A CA 1
ATOM 746 C C . LYS A 1 95 ? 12.324 -11.889 -23.834 1.00 60.09 95 LYS A C 1
ATOM 748 O O . LYS A 1 95 ? 12.013 -12.810 -23.083 1.00 60.09 95 LYS A O 1
ATOM 753 N N . LEU A 1 96 ? 13.514 -11.838 -24.431 1.00 53.34 96 LEU A N 1
ATOM 754 C CA . LEU A 1 96 ? 14.612 -12.780 -24.204 1.00 53.34 96 LEU A CA 1
ATOM 755 C C . LEU A 1 96 ? 15.485 -12.378 -23.004 1.00 53.34 96 LEU A C 1
ATOM 757 O O . LEU A 1 96 ? 16.154 -13.236 -22.444 1.00 53.34 96 LEU A O 1
ATOM 761 N N . SER A 1 97 ? 15.443 -11.131 -22.537 1.00 57.66 97 SER A N 1
ATOM 762 C CA . SER A 1 97 ? 16.265 -10.568 -21.449 1.00 57.66 97 SER A CA 1
ATOM 763 C C . SER A 1 97 ? 15.858 -11.077 -20.060 1.00 57.66 97 SER A C 1
ATOM 765 O O . SER A 1 97 ? 16.516 -10.780 -19.068 1.00 57.66 97 SER A O 1
ATOM 767 N N . GLU A 1 98 ? 14.842 -11.935 -19.959 1.00 56.44 98 GLU A N 1
ATOM 768 C CA . GLU A 1 98 ? 14.608 -12.753 -18.762 1.00 56.44 98 GLU A CA 1
ATOM 769 C C . GLU A 1 98 ? 15.200 -14.162 -18.914 1.00 56.44 98 GLU A C 1
ATOM 771 O O . GLU A 1 98 ? 15.947 -14.615 -18.046 1.00 56.44 98 GLU A O 1
ATOM 776 N N . ALA A 1 99 ? 14.956 -14.837 -20.040 1.00 55.34 99 ALA A N 1
ATOM 777 C CA . ALA A 1 99 ? 15.405 -16.213 -20.275 1.00 55.34 99 ALA A CA 1
ATOM 778 C C . ALA A 1 99 ? 16.907 -16.322 -20.612 1.00 55.34 99 ALA A C 1
ATOM 780 O O . ALA A 1 99 ? 17.621 -17.165 -20.065 1.00 55.34 99 ALA A O 1
ATOM 781 N N . GLU A 1 100 ? 17.427 -15.439 -21.465 1.00 52.75 100 GLU A N 1
ATOM 782 C CA . GLU A 1 100 ? 18.856 -15.341 -21.759 1.00 52.75 100 GLU A CA 1
ATOM 783 C C . GLU A 1 100 ? 19.638 -14.692 -20.624 1.00 52.75 100 GLU A C 1
ATOM 785 O O . GLU A 1 100 ? 20.778 -15.085 -20.414 1.00 52.75 100 GLU A O 1
ATOM 790 N N . LYS A 1 101 ? 19.061 -13.764 -19.849 1.00 54.97 101 LYS A N 1
ATOM 791 C CA . LYS A 1 101 ? 19.716 -13.254 -18.634 1.00 54.97 101 LYS A CA 1
ATOM 792 C C . LYS A 1 101 ? 19.827 -14.353 -17.585 1.00 54.97 101 LYS A C 1
ATOM 794 O O . LYS A 1 101 ? 20.894 -14.521 -17.012 1.00 54.97 101 LYS A O 1
ATOM 799 N N . LEU A 1 102 ? 18.813 -15.207 -17.421 1.00 53.44 102 LEU A N 1
ATOM 800 C CA . LEU A 1 102 ? 18.959 -16.420 -16.613 1.00 53.44 102 LEU A CA 1
ATOM 801 C C . LEU A 1 102 ? 20.059 -17.350 -17.146 1.00 53.44 102 LEU A C 1
ATOM 803 O O . LEU A 1 102 ? 20.801 -17.921 -16.349 1.00 53.44 102 LEU A O 1
ATOM 807 N N . SER A 1 103 ? 20.187 -17.510 -18.463 1.00 55.62 103 SER A N 1
ATOM 808 C CA . SER A 1 103 ? 21.184 -18.398 -19.080 1.00 55.62 103 SER A CA 1
ATOM 809 C C . SER A 1 103 ? 22.617 -17.839 -19.029 1.00 55.62 103 SER A C 1
ATOM 811 O O . SER A 1 103 ? 23.543 -18.572 -18.681 1.00 55.62 103 SER A O 1
ATOM 813 N N . LYS A 1 104 ? 22.791 -16.537 -19.294 1.00 52.59 104 LYS A N 1
ATOM 814 C CA . LYS A 1 104 ? 24.072 -15.813 -19.386 1.00 52.59 104 LYS A CA 1
ATOM 815 C C . LYS A 1 104 ? 24.564 -15.240 -18.056 1.00 52.59 104 LYS A C 1
ATOM 817 O O . LYS A 1 104 ? 25.743 -14.909 -17.971 1.00 52.59 104 LYS A O 1
ATOM 822 N N . MET A 1 105 ? 23.722 -15.147 -17.022 1.00 51.09 105 MET A N 1
ATOM 823 C CA . MET A 1 105 ? 24.190 -14.767 -15.690 1.00 51.09 105 MET A CA 1
ATOM 824 C C . MET A 1 105 ? 25.205 -15.799 -15.191 1.00 51.09 105 MET A C 1
ATOM 826 O O . MET A 1 105 ? 24.889 -16.984 -15.024 1.00 51.09 105 MET A O 1
ATOM 830 N N . SER A 1 106 ? 26.426 -15.342 -14.907 1.00 62.44 106 SER A N 1
ATOM 831 C CA . SER A 1 106 ? 27.366 -16.129 -14.107 1.00 62.44 106 SER A CA 1
ATOM 832 C C . SER A 1 106 ? 26.730 -16.428 -12.738 1.00 62.44 106 SER A C 1
ATOM 834 O O . SER A 1 106 ? 25.780 -15.755 -12.327 1.00 62.44 106 SER A O 1
ATOM 836 N N . LYS A 1 107 ? 27.217 -17.444 -12.012 1.00 61.72 107 LYS A N 1
ATOM 837 C CA . LYS A 1 107 ? 26.628 -17.884 -10.727 1.00 61.72 107 LYS A CA 1
ATOM 838 C C . LYS A 1 107 ? 26.292 -16.716 -9.775 1.00 61.72 107 LYS A C 1
ATOM 840 O O . LYS A 1 107 ? 25.229 -16.746 -9.162 1.00 61.72 107 LYS A O 1
ATOM 845 N N . GLY A 1 108 ? 27.124 -15.669 -9.741 1.00 61.62 108 GLY A N 1
ATOM 846 C CA . GLY A 1 108 ? 26.932 -14.499 -8.877 1.00 61.62 108 GLY A CA 1
ATOM 847 C C . GLY A 1 108 ? 25.712 -13.637 -9.217 1.00 61.62 108 GLY A C 1
ATOM 848 O O . GLY A 1 108 ? 24.986 -13.218 -8.324 1.00 61.62 108 GLY A O 1
ATOM 849 N N . GLU A 1 109 ? 25.404 -13.428 -10.494 1.00 64.19 109 GLU A N 1
ATOM 850 C CA . GLU A 1 109 ? 24.272 -12.579 -10.876 1.00 64.19 109 GLU A CA 1
ATOM 851 C C . GLU A 1 109 ? 22.919 -13.295 -10.643 1.00 64.19 109 GLU A C 1
ATOM 853 O O . GLU A 1 109 ? 21.932 -12.672 -10.240 1.00 64.19 109 GLU A O 1
ATOM 858 N N . ARG A 1 110 ? 22.872 -14.632 -10.785 1.00 67.06 110 ARG A N 1
ATOM 859 C CA . ARG A 1 110 ? 21.691 -15.434 -10.396 1.00 67.06 110 ARG A CA 1
ATOM 860 C C . ARG A 1 110 ? 21.429 -15.360 -8.893 1.00 67.06 110 ARG A C 1
ATOM 862 O O . ARG A 1 110 ? 20.273 -15.303 -8.472 1.00 67.06 110 ARG A O 1
ATOM 869 N N . GLU A 1 111 ? 22.488 -15.384 -8.090 1.00 73.31 111 GLU A N 1
ATOM 870 C CA . GLU A 1 111 ? 22.402 -15.223 -6.638 1.00 73.31 111 GLU A CA 1
ATOM 871 C C . GLU A 1 111 ? 21.922 -13.821 -6.257 1.00 73.31 111 GLU A C 1
ATOM 873 O O . GLU A 1 111 ? 21.087 -13.690 -5.366 1.00 73.31 111 GLU A O 1
ATOM 878 N N . GLU A 1 112 ? 22.361 -12.776 -6.960 1.00 78.44 112 GLU A N 1
ATOM 879 C CA . GLU A 1 112 ? 21.862 -11.415 -6.746 1.00 78.44 112 GLU A CA 1
ATOM 880 C C . GLU A 1 112 ? 20.384 -11.262 -7.102 1.00 78.44 112 GLU A C 1
ATOM 882 O O . GLU A 1 112 ? 19.644 -10.630 -6.349 1.00 78.44 112 GLU A O 1
ATOM 887 N N . TYR A 1 113 ? 19.924 -11.865 -8.202 1.00 76.19 113 TYR A N 1
ATOM 888 C CA . TYR A 1 113 ? 18.504 -11.851 -8.554 1.00 76.19 113 TYR A CA 1
ATOM 889 C C . TYR A 1 113 ? 17.654 -12.565 -7.496 1.00 76.19 113 TYR A C 1
ATOM 891 O O . TYR A 1 113 ? 16.647 -12.012 -7.051 1.00 76.19 113 TYR A O 1
ATOM 899 N N . LYS A 1 114 ? 18.082 -13.750 -7.038 1.00 81.19 114 LYS A N 1
ATOM 900 C CA . LYS A 1 114 ? 17.413 -14.469 -5.941 1.00 81.19 114 LYS A CA 1
ATOM 901 C C . LYS A 1 114 ? 17.393 -13.638 -4.663 1.00 81.19 114 LYS A C 1
ATOM 903 O O . LYS A 1 114 ? 16.323 -13.410 -4.118 1.00 81.19 114 LYS A O 1
ATOM 908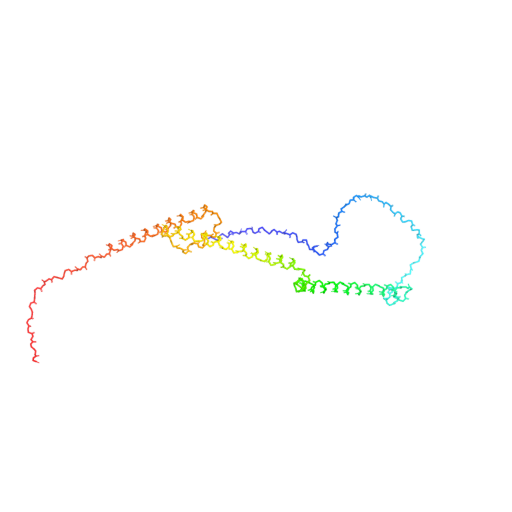 N N . ARG A 1 115 ? 18.535 -13.075 -4.264 1.00 84.69 115 ARG A N 1
ATOM 909 C CA . ARG A 1 115 ? 18.652 -12.207 -3.083 1.00 84.69 115 ARG A CA 1
ATOM 910 C C . ARG A 1 115 ? 17.772 -10.962 -3.192 1.00 84.69 115 ARG A C 1
ATOM 912 O O . ARG A 1 115 ? 17.213 -10.514 -2.196 1.00 84.69 115 ARG A O 1
ATOM 919 N N . LYS A 1 116 ? 17.659 -10.365 -4.383 1.00 86.69 116 LYS A N 1
ATOM 920 C CA . LYS A 1 116 ? 16.786 -9.210 -4.627 1.00 86.69 116 LYS A CA 1
ATOM 921 C C . LYS A 1 116 ? 15.318 -9.605 -4.506 1.00 86.69 116 LYS A C 1
ATOM 923 O O . LYS A 1 116 ? 14.564 -8.877 -3.871 1.00 86.69 116 LYS A O 1
ATOM 928 N N . LYS A 1 117 ? 14.935 -10.744 -5.082 1.00 88.56 117 LYS A N 1
ATOM 929 C CA . LYS A 1 117 ? 13.577 -11.279 -4.991 1.00 88.56 117 LYS A CA 1
ATOM 930 C C . LYS A 1 117 ? 13.207 -11.610 -3.543 1.00 88.56 117 LYS A C 1
ATOM 932 O O . LYS A 1 117 ? 12.213 -11.094 -3.054 1.00 88.56 117 LYS A O 1
ATOM 937 N N . GLU A 1 118 ? 14.060 -12.346 -2.836 1.00 89.50 118 GLU A N 1
ATOM 938 C CA . GLU A 1 118 ? 13.897 -12.667 -1.412 1.00 89.50 118 GLU A CA 1
ATOM 939 C C . GLU A 1 118 ? 13.797 -11.401 -0.554 1.00 89.50 118 GLU A C 1
ATOM 941 O O . GLU A 1 118 ? 12.958 -11.317 0.335 1.00 89.50 118 GLU A O 1
ATOM 946 N N . ARG A 1 119 ? 14.604 -10.370 -0.838 1.00 88.50 119 ARG A N 1
ATOM 947 C CA . ARG A 1 119 ? 14.512 -9.082 -0.136 1.00 88.50 119 ARG A CA 1
ATOM 948 C C . ARG A 1 119 ? 13.181 -8.381 -0.383 1.00 88.50 119 ARG A C 1
ATOM 950 O O . ARG A 1 119 ? 12.609 -7.848 0.557 1.00 88.50 119 ARG A O 1
ATOM 957 N N . GLN A 1 120 ? 12.703 -8.368 -1.625 1.00 91.19 120 GLN A N 1
ATOM 958 C CA . GLN A 1 120 ? 11.411 -7.768 -1.962 1.00 91.19 120 GLN A CA 1
ATOM 959 C C . GLN A 1 120 ? 10.253 -8.517 -1.298 1.00 91.19 120 GLN A C 1
ATOM 961 O O . GLN A 1 120 ? 9.349 -7.883 -0.762 1.00 91.19 120 GLN A O 1
ATOM 966 N N . GLU A 1 121 ? 10.299 -9.850 -1.296 1.00 91.50 121 GLU A N 1
ATOM 967 C CA . GLU A 1 121 ? 9.321 -10.694 -0.602 1.00 91.50 121 GLU A CA 1
ATOM 968 C C . GLU A 1 121 ? 9.353 -10.441 0.910 1.00 91.50 121 GLU A C 1
ATOM 970 O O . GLU A 1 121 ? 8.308 -10.215 1.513 1.00 91.50 121 GLU A O 1
ATOM 975 N N . PHE A 1 122 ? 10.545 -10.359 1.506 1.00 91.25 122 PHE A N 1
ATOM 976 C CA . PHE A 1 122 ? 10.719 -10.051 2.924 1.00 91.25 122 PHE A CA 1
ATOM 977 C C . PHE A 1 122 ? 10.223 -8.646 3.296 1.00 91.25 122 P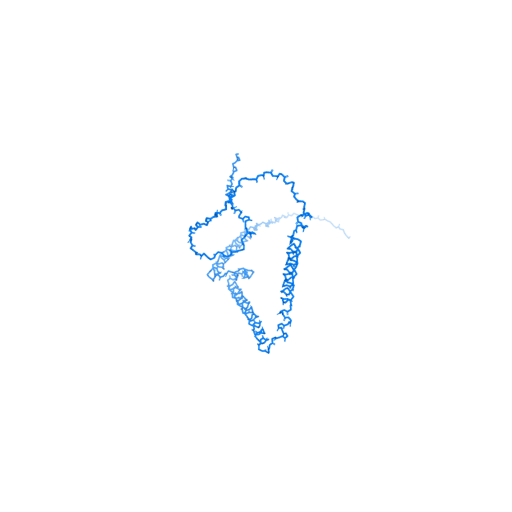HE A C 1
ATOM 979 O O . PHE A 1 122 ? 9.587 -8.459 4.331 1.00 91.25 122 PHE A O 1
ATOM 986 N N . GLU A 1 123 ? 10.493 -7.636 2.468 1.00 92.56 123 GLU A N 1
ATOM 987 C CA . GLU A 1 123 ? 9.983 -6.279 2.680 1.00 92.56 123 GLU A CA 1
ATOM 988 C C . GLU A 1 123 ? 8.455 -6.242 2.585 1.00 92.56 123 GLU A C 1
ATOM 990 O O . GLU A 1 123 ? 7.805 -5.642 3.443 1.00 92.56 123 GLU A O 1
ATOM 995 N N . ALA A 1 124 ? 7.871 -6.926 1.598 1.00 91.94 124 ALA A N 1
ATOM 996 C CA . ALA A 1 124 ? 6.424 -7.047 1.472 1.00 91.94 124 ALA A CA 1
ATOM 997 C C . ALA A 1 124 ? 5.814 -7.733 2.705 1.00 91.94 124 ALA A C 1
ATOM 999 O O . ALA A 1 124 ? 4.883 -7.191 3.304 1.00 91.94 124 ALA A O 1
ATOM 1000 N N . GLU A 1 125 ? 6.384 -8.855 3.145 1.00 92.00 125 GLU A N 1
ATOM 1001 C CA . GLU A 1 125 ? 5.946 -9.573 4.343 1.00 92.00 125 GLU A CA 1
ATOM 1002 C C . GLU A 1 125 ? 6.061 -8.705 5.597 1.00 92.00 125 GLU A C 1
ATOM 1004 O O . GLU A 1 125 ? 5.123 -8.640 6.388 1.00 92.00 125 GLU A O 1
ATOM 1009 N N . LYS A 1 126 ? 7.157 -7.957 5.756 1.00 93.06 126 LYS A N 1
ATOM 1010 C CA . LYS A 1 126 ? 7.327 -7.034 6.881 1.00 93.06 126 LYS A CA 1
ATOM 1011 C C . LYS A 1 126 ? 6.245 -5.956 6.891 1.00 93.06 126 LYS A C 1
ATOM 1013 O O . LYS A 1 126 ? 5.667 -5.686 7.943 1.00 93.06 126 LYS A O 1
ATOM 1018 N N . THR A 1 127 ? 5.944 -5.353 5.740 1.00 91.12 127 THR A N 1
ATOM 1019 C CA . THR A 1 127 ? 4.880 -4.339 5.664 1.00 91.12 127 THR A CA 1
ATOM 1020 C C . THR A 1 127 ? 3.508 -4.925 5.973 1.00 91.12 127 THR A C 1
ATOM 1022 O O . THR A 1 127 ? 2.694 -4.268 6.618 1.00 91.12 127 THR A O 1
ATOM 1025 N N . GLU A 1 128 ? 3.244 -6.161 5.552 1.00 91.25 128 GLU A N 1
ATOM 1026 C CA . GLU A 1 128 ? 1.983 -6.832 5.846 1.00 91.25 128 GLU A CA 1
ATOM 1027 C C . GLU A 1 128 ? 1.886 -7.206 7.325 1.00 91.25 128 GLU A C 1
ATOM 1029 O O . GLU A 1 128 ? 0.879 -6.932 7.976 1.00 91.25 128 GLU A O 1
ATOM 1034 N N . PHE A 1 129 ? 2.972 -7.714 7.901 1.00 93.69 129 PHE A N 1
ATOM 1035 C CA . PHE A 1 129 ? 3.072 -7.998 9.324 1.00 93.69 129 PHE A CA 1
ATOM 1036 C C . PHE A 1 129 ? 2.844 -6.744 10.178 1.00 93.69 129 PHE A C 1
ATOM 1038 O O . PHE A 1 129 ? 2.121 -6.796 11.172 1.00 93.69 129 PHE A O 1
ATOM 1045 N N . GLU A 1 130 ? 3.402 -5.595 9.790 1.00 92.38 130 GLU A N 1
ATOM 1046 C CA . GLU A 1 130 ? 3.173 -4.318 10.475 1.00 92.38 130 GLU A CA 1
ATOM 1047 C C . GLU A 1 130 ? 1.696 -3.893 10.433 1.00 92.38 130 GLU A C 1
ATOM 1049 O O . GLU A 1 130 ? 1.159 -3.461 11.459 1.00 92.38 130 GLU A O 1
ATOM 1054 N N . LYS A 1 131 ? 1.009 -4.071 9.295 1.00 92.75 131 LYS A N 1
ATOM 1055 C CA . LYS A 1 131 ? -0.436 -3.808 9.184 1.00 92.75 131 LYS A CA 1
ATOM 1056 C C . LYS A 1 131 ? -1.253 -4.754 10.053 1.00 92.75 131 LYS A C 1
ATOM 1058 O O . LYS A 1 131 ? -2.126 -4.294 10.784 1.00 92.75 131 LYS A O 1
ATOM 1063 N N . VAL A 1 132 ? -0.963 -6.055 10.005 1.00 94.12 132 VAL A N 1
ATOM 1064 C CA . VAL A 1 132 ? -1.656 -7.068 10.813 1.00 94.12 132 VAL A CA 1
ATOM 1065 C C . VAL A 1 132 ? -1.459 -6.781 12.299 1.00 94.12 132 VAL A C 1
ATOM 1067 O O . VAL A 1 132 ? -2.427 -6.775 13.057 1.00 94.12 132 VAL A O 1
ATOM 1070 N N . LYS A 1 133 ? -0.233 -6.454 12.721 1.00 94.88 133 LYS A N 1
ATOM 1071 C CA . LYS A 1 133 ? 0.071 -6.061 14.101 1.00 94.88 133 LYS A CA 1
ATOM 1072 C C . LYS A 1 133 ? -0.709 -4.817 14.524 1.00 94.88 133 LYS A C 1
ATOM 1074 O O . LYS A 1 133 ? -1.278 -4.802 15.614 1.00 94.88 133 LYS A O 1
ATOM 1079 N N . LEU A 1 134 ? -0.756 -3.787 13.677 1.00 95.19 134 LEU A N 1
ATOM 1080 C CA . LEU A 1 134 ? -1.529 -2.577 13.955 1.00 95.19 134 LEU A CA 1
ATOM 1081 C C . LEU A 1 134 ? -3.024 -2.887 14.085 1.00 95.19 134 LEU A C 1
ATOM 1083 O O . LEU A 1 134 ? -3.673 -2.424 15.018 1.00 95.19 134 LEU A O 1
ATOM 1087 N N . LEU A 1 135 ? -3.561 -3.692 13.174 1.00 95.44 135 LEU A N 1
ATOM 1088 C CA . LEU A 1 135 ? -4.958 -4.098 13.174 1.00 95.44 135 LEU A CA 1
ATOM 1089 C C . LEU A 1 135 ? -5.314 -4.907 14.426 1.00 95.44 135 LEU A C 1
ATOM 1091 O O . LEU A 1 135 ? -6.366 -4.670 15.012 1.00 95.44 135 LEU A O 1
ATOM 1095 N N . MET A 1 136 ? -4.439 -5.809 14.879 1.00 95.88 136 MET A N 1
ATOM 1096 C CA . MET A 1 136 ? -4.626 -6.523 16.147 1.00 95.88 136 MET A CA 1
ATOM 1097 C C . MET A 1 136 ? -4.648 -5.566 17.340 1.00 95.88 136 MET A C 1
ATOM 1099 O O . MET A 1 136 ? -5.573 -5.636 18.142 1.00 95.88 136 MET A O 1
ATOM 1103 N N . ALA A 1 137 ? -3.705 -4.622 17.418 1.00 94.31 137 ALA A N 1
ATOM 1104 C CA . ALA A 1 137 ? -3.686 -3.627 18.491 1.00 94.31 137 ALA A CA 1
ATOM 1105 C C . ALA A 1 137 ? -4.973 -2.780 18.518 1.00 94.31 137 ALA A C 1
ATOM 1107 O O . ALA A 1 137 ? -5.553 -2.559 19.577 1.00 94.31 137 ALA A O 1
ATOM 1108 N N . VAL A 1 138 ? -5.469 -2.361 17.348 1.00 95.88 138 VAL A N 1
ATOM 1109 C CA . VAL A 1 138 ? -6.745 -1.637 17.241 1.00 95.88 138 VAL A CA 1
ATOM 1110 C C . VAL A 1 138 ? -7.923 -2.520 17.669 1.00 95.88 138 VAL A C 1
ATOM 1112 O O . VAL A 1 138 ? -8.807 -2.042 18.376 1.00 95.88 138 VAL A O 1
ATOM 1115 N N . LYS A 1 139 ? -7.951 -3.804 17.283 1.00 95.94 139 LYS A N 1
ATOM 1116 C CA . LYS A 1 139 ? -8.994 -4.747 17.724 1.00 95.94 139 LYS A CA 1
ATOM 1117 C C . LYS A 1 139 ? -9.005 -4.905 19.244 1.00 95.94 139 LYS A C 1
ATOM 1119 O O . LYS A 1 139 ? -10.078 -4.837 19.836 1.00 95.94 139 LYS A O 1
ATOM 1124 N N . GLU A 1 140 ? -7.840 -5.075 19.862 1.00 95.62 140 GLU A N 1
ATOM 1125 C CA . GLU A 1 140 ? -7.714 -5.160 21.320 1.00 95.62 140 GLU A CA 1
ATOM 1126 C C . GLU A 1 140 ? -8.216 -3.886 22.010 1.00 95.62 140 GLU A C 1
ATOM 1128 O O . GLU A 1 140 ? -8.951 -3.966 22.993 1.00 95.62 140 GLU A O 1
ATOM 1133 N N . ASP A 1 141 ? -7.856 -2.709 21.495 1.00 94.75 141 ASP A N 1
ATOM 1134 C CA . ASP A 1 141 ? -8.296 -1.432 22.060 1.00 94.75 141 ASP A CA 1
ATOM 1135 C C . ASP A 1 141 ? -9.814 -1.236 21.938 1.00 94.75 141 ASP A C 1
ATOM 1137 O O . ASP A 1 141 ? -10.451 -0.789 22.894 1.00 94.75 141 ASP A O 1
ATOM 1141 N N . LEU A 1 142 ? -10.419 -1.625 20.811 1.00 95.44 142 LEU A N 1
ATOM 1142 C CA . LEU A 1 142 ? -11.876 -1.605 20.643 1.00 95.44 142 LEU A CA 1
ATOM 1143 C C . LEU A 1 142 ? -12.570 -2.565 21.616 1.00 95.44 142 LEU A C 1
ATOM 1145 O O . LEU A 1 142 ? -13.540 -2.176 22.264 1.00 95.44 142 LEU A O 1
ATOM 1149 N N . GLN A 1 143 ? -12.051 -3.786 21.775 1.00 95.19 143 GLN A N 1
ATOM 1150 C CA . GLN A 1 143 ? -12.595 -4.764 22.722 1.00 95.19 143 GLN A CA 1
ATOM 1151 C C . GLN A 1 143 ? -12.532 -4.258 24.166 1.00 95.19 143 GLN A C 1
ATOM 1153 O O . GLN A 1 143 ? -13.534 -4.332 24.874 1.00 95.19 143 GLN A O 1
ATOM 1158 N N . LYS A 1 144 ? -11.399 -3.680 24.594 1.00 95.56 144 LYS A N 1
ATOM 1159 C CA . LYS A 1 144 ? -11.250 -3.077 25.935 1.00 95.56 144 LYS A CA 1
ATOM 1160 C C . LYS A 1 144 ? -12.270 -1.970 26.194 1.00 95.56 144 LYS A C 1
ATOM 1162 O O . LYS A 1 144 ? -12.683 -1.769 27.332 1.00 95.56 144 LYS A O 1
ATOM 1167 N N . GLN A 1 145 ? -12.674 -1.252 25.148 1.00 93.62 145 GLN A N 1
ATOM 1168 C CA . GLN A 1 145 ? -13.659 -0.176 25.232 1.00 93.62 145 GLN A CA 1
ATOM 1169 C C . GLN A 1 145 ? -15.110 -0.639 25.024 1.00 93.62 145 GLN A C 1
ATOM 1171 O O . GLN A 1 145 ? -16.011 0.203 25.046 1.00 93.62 145 GLN A O 1
ATOM 1176 N N . ASN A 1 146 ? -15.340 -1.953 24.890 1.00 93.38 146 ASN A N 1
ATOM 1177 C CA . ASN A 1 146 ? -16.627 -2.581 24.568 1.00 93.38 146 ASN A CA 1
ATOM 1178 C C . ASN A 1 146 ? -17.239 -2.080 23.250 1.00 93.38 146 ASN A C 1
ATOM 1180 O O . ASN A 1 146 ? -18.459 -1.989 23.111 1.00 93.38 146 ASN A O 1
ATOM 1184 N N . LEU A 1 147 ? -16.386 -1.758 22.277 1.00 95.00 147 LEU A N 1
ATOM 1185 C CA . LEU A 1 147 ? -16.798 -1.300 20.957 1.00 95.00 147 LEU A CA 1
ATOM 1186 C C . LEU A 1 147 ? -16.775 -2.438 19.929 1.00 95.00 147 LEU A C 1
ATOM 1188 O O . LEU A 1 147 ? -15.935 -3.341 20.011 1.00 95.00 147 LEU A O 1
ATOM 1192 N N . PRO A 1 148 ? -17.649 -2.384 18.910 1.00 93.62 148 PRO A N 1
ATOM 1193 C CA . PRO A 1 148 ? -17.640 -3.346 17.817 1.00 93.62 148 PRO A CA 1
ATOM 1194 C C . PRO A 1 148 ? -16.300 -3.394 17.061 1.00 93.62 148 PRO A C 1
ATOM 1196 O O . PRO A 1 148 ? -15.850 -2.418 16.463 1.00 93.62 148 PRO A O 1
ATOM 1199 N N . ILE A 1 149 ? -15.700 -4.584 16.995 1.00 95.12 149 ILE A N 1
ATOM 1200 C CA . ILE A 1 149 ? -14.443 -4.853 16.267 1.00 95.12 149 ILE A CA 1
ATOM 1201 C C . ILE A 1 149 ? -14.537 -4.645 14.750 1.00 95.12 149 ILE A C 1
ATOM 1203 O O . ILE A 1 149 ? -13.505 -4.565 14.085 1.00 95.12 149 ILE A O 1
ATOM 1207 N N . VAL A 1 150 ? -15.747 -4.509 14.200 1.00 94.25 150 VAL A N 1
ATOM 1208 C CA . VAL A 1 150 ? -15.975 -4.196 12.778 1.00 94.25 150 VAL A CA 1
ATOM 1209 C C . VAL A 1 150 ? -15.340 -2.866 12.360 1.00 94.25 150 VAL A C 1
ATOM 1211 O O . VAL A 1 150 ? -14.998 -2.692 11.196 1.00 94.25 150 VAL A O 1
ATOM 1214 N N . PHE A 1 151 ? -15.107 -1.947 13.303 1.00 95.06 151 PHE A N 1
ATOM 1215 C CA . PHE A 1 151 ? -14.444 -0.673 13.018 1.00 95.06 151 PHE A CA 1
ATOM 1216 C C .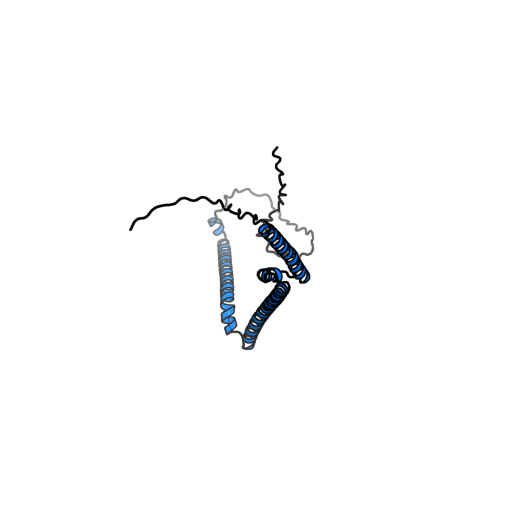 PHE A 1 151 ? -12.918 -0.788 12.891 1.00 95.06 151 PHE A C 1
ATOM 1218 O O . PHE A 1 151 ? -12.272 0.155 12.435 1.00 95.06 151 PHE A O 1
ATOM 1225 N N . ALA A 1 152 ? -12.323 -1.924 13.272 1.00 94.88 152 ALA A N 1
ATOM 1226 C CA . ALA A 1 152 ? -10.874 -2.044 13.394 1.00 94.88 152 ALA A CA 1
ATOM 1227 C C . ALA A 1 152 ? -10.132 -1.830 12.072 1.00 94.88 152 ALA A C 1
ATOM 1229 O O . ALA A 1 152 ? -9.117 -1.143 12.058 1.00 94.88 152 ALA A O 1
ATOM 1230 N N . GLU A 1 153 ? -10.636 -2.384 10.967 1.00 93.62 153 GLU A N 1
ATOM 1231 C CA . GLU A 1 153 ? -10.012 -2.239 9.644 1.00 93.62 153 GLU A CA 1
ATOM 1232 C C . GLU A 1 153 ? -10.001 -0.779 9.182 1.00 93.62 153 GLU A C 1
ATOM 1234 O O . GLU A 1 153 ? -8.970 -0.270 8.738 1.00 93.62 153 GLU A O 1
ATOM 1239 N N . TYR A 1 154 ? -11.121 -0.075 9.367 1.00 94.19 154 TYR A N 1
ATOM 1240 C CA . TYR A 1 154 ? -11.234 1.339 9.021 1.00 94.19 154 TYR A CA 1
ATOM 1241 C C . TYR A 1 154 ? -10.318 2.213 9.886 1.00 94.19 154 TYR A C 1
ATOM 1243 O O . TYR A 1 154 ? -9.615 3.085 9.376 1.00 94.19 154 TYR A O 1
ATOM 1251 N N . ILE A 1 155 ? -10.266 1.948 11.193 1.00 93.62 155 ILE A N 1
ATOM 1252 C CA . ILE A 1 155 ? -9.407 2.691 12.120 1.00 93.62 155 ILE A CA 1
ATOM 1253 C C . ILE A 1 155 ? -7.928 2.388 11.848 1.00 93.62 155 ILE A C 1
ATOM 1255 O O . ILE A 1 155 ? -7.110 3.304 11.854 1.00 93.62 155 ILE A O 1
ATOM 1259 N N . ALA A 1 156 ? -7.559 1.141 11.542 1.00 93.62 156 ALA A N 1
ATOM 1260 C CA . ALA A 1 156 ? -6.184 0.765 11.213 1.00 93.62 156 ALA A CA 1
ATOM 1261 C C . ALA A 1 156 ? -5.671 1.427 9.919 1.00 93.62 156 ALA A C 1
ATOM 1263 O O . ALA A 1 156 ? -4.466 1.638 9.782 1.00 93.62 156 ALA A O 1
ATOM 1264 N N . PHE A 1 157 ? -6.562 1.819 9.000 1.00 92.38 157 PHE A N 1
ATOM 1265 C CA . PHE A 1 157 ? -6.202 2.573 7.794 1.00 92.38 157 PHE A CA 1
ATOM 1266 C C . PHE A 1 157 ? -5.812 4.036 8.079 1.00 92.38 157 PHE A C 1
ATOM 1268 O O . PHE A 1 157 ? -5.111 4.675 7.286 1.00 92.38 157 PHE A O 1
ATOM 1275 N N . ILE A 1 158 ? -6.224 4.590 9.223 1.00 92.56 158 ILE A N 1
ATOM 1276 C CA . ILE A 1 158 ? -5.847 5.946 9.624 1.00 92.56 158 ILE A CA 1
ATOM 1277 C C . ILE A 1 158 ? -4.349 5.952 9.942 1.00 92.56 158 ILE A C 1
ATOM 1279 O O . ILE A 1 158 ? -3.906 5.360 10.925 1.00 92.56 158 ILE A O 1
ATOM 1283 N N . LYS A 1 159 ? -3.560 6.655 9.121 1.00 89.69 159 LYS A N 1
ATOM 1284 C CA . LYS A 1 159 ? -2.091 6.711 9.244 1.00 89.69 159 LYS A CA 1
ATOM 1285 C C . LYS A 1 159 ? -1.626 7.282 10.587 1.00 89.69 159 LYS A C 1
ATOM 1287 O O . LYS A 1 159 ? -0.682 6.775 11.188 1.00 89.69 159 LYS A O 1
ATOM 1292 N N . ASP A 1 160 ? -2.304 8.325 11.057 1.00 92.62 160 ASP A N 1
ATOM 1293 C CA . ASP A 1 160 ? -1.938 9.048 12.271 1.00 92.62 160 ASP A CA 1
ATOM 1294 C C . ASP A 1 160 ? -2.454 8.345 13.537 1.00 92.62 160 ASP A C 1
ATOM 1296 O O . ASP A 1 160 ? -3.635 8.013 13.649 1.00 92.62 160 ASP A O 1
ATOM 1300 N N . ALA A 1 161 ? -1.560 8.121 14.502 1.00 91.25 161 ALA A N 1
ATOM 1301 C CA . ALA A 1 161 ? -1.894 7.426 15.742 1.00 91.25 161 ALA A CA 1
ATOM 1302 C C . ALA A 1 161 ? -2.807 8.238 16.673 1.00 91.25 161 ALA A C 1
ATOM 1304 O O . ALA A 1 161 ? -3.617 7.639 17.379 1.00 91.25 161 ALA A O 1
ATOM 1305 N N . GLY A 1 162 ? -2.696 9.570 16.672 1.00 92.50 162 GLY A N 1
ATOM 1306 C CA . GLY A 1 162 ? -3.590 10.456 17.419 1.00 92.50 162 GLY A CA 1
ATOM 1307 C C . GLY A 1 162 ? -5.006 10.384 16.859 1.00 92.50 162 GLY A C 1
ATOM 1308 O O . GLY A 1 162 ? -5.933 10.039 17.582 1.00 92.50 162 GLY A O 1
ATOM 1309 N N . LYS A 1 163 ? -5.150 10.523 15.537 1.00 94.69 163 LYS A N 1
ATOM 1310 C CA . LYS A 1 163 ? -6.453 10.434 14.857 1.00 94.69 163 LYS A CA 1
ATOM 1311 C C . LYS A 1 163 ? -7.143 9.081 15.037 1.00 94.69 163 LYS A C 1
ATOM 1313 O O . LYS A 1 163 ? -8.368 9.031 15.059 1.00 94.69 163 LYS A O 1
ATOM 1318 N N . ARG A 1 164 ? -6.389 7.980 15.178 1.00 94.25 164 ARG A N 1
ATOM 1319 C CA . ARG A 1 164 ? -6.969 6.673 15.548 1.00 94.25 164 ARG A CA 1
ATOM 1320 C C . ARG A 1 164 ? -7.612 6.708 16.927 1.00 94.25 164 ARG A C 1
ATOM 1322 O O . ARG A 1 164 ? -8.725 6.218 17.079 1.00 94.25 164 ARG A O 1
ATOM 1329 N N . LYS A 1 165 ? -6.927 7.287 17.915 1.00 94.69 165 LYS A N 1
ATOM 1330 C CA . LYS A 1 165 ? -7.460 7.426 19.276 1.00 94.69 165 LYS A CA 1
ATOM 1331 C C . LYS A 1 165 ? -8.689 8.326 19.295 1.00 94.69 165 LYS A C 1
ATOM 1333 O O . LYS A 1 165 ? -9.682 7.947 19.905 1.00 94.69 165 LYS A O 1
ATOM 1338 N N . ASP A 1 166 ? -8.644 9.442 18.574 1.00 95.81 166 ASP A N 1
ATOM 1339 C CA . ASP A 1 166 ? -9.779 10.361 18.456 1.00 95.81 166 ASP A CA 1
ATOM 1340 C C . ASP A 1 166 ? -10.987 9.671 17.806 1.00 95.81 166 ASP A C 1
ATOM 1342 O O . ASP A 1 166 ? -12.110 9.804 18.283 1.00 95.81 166 ASP A O 1
ATOM 1346 N N . ALA A 1 167 ? -10.761 8.867 16.759 1.00 95.25 167 ALA A N 1
ATOM 1347 C CA . ALA A 1 167 ? -11.816 8.084 16.120 1.00 95.25 167 ALA A CA 1
ATOM 1348 C C . ALA A 1 167 ? -12.431 7.056 17.081 1.00 95.25 167 ALA A C 1
ATOM 1350 O O . ALA A 1 167 ? -13.653 6.955 17.161 1.00 95.25 167 ALA A O 1
ATOM 1351 N N . ILE A 1 168 ? -11.606 6.323 17.838 1.00 94.88 168 ILE A N 1
ATOM 1352 C CA . ILE A 1 168 ? -12.091 5.374 18.851 1.00 94.88 168 ILE A CA 1
ATOM 1353 C C . ILE A 1 168 ? -12.914 6.106 19.922 1.00 94.88 168 ILE A C 1
ATOM 1355 O O . ILE A 1 168 ? -13.999 5.647 20.270 1.00 94.88 168 ILE A O 1
ATOM 1359 N N . ALA A 1 169 ? -12.434 7.253 20.409 1.00 95.56 169 ALA A N 1
ATOM 1360 C CA . ALA A 1 169 ? -13.128 8.049 21.418 1.00 95.56 169 ALA A CA 1
ATOM 1361 C C . ALA A 1 169 ? -14.479 8.584 20.912 1.00 95.56 169 ALA A C 1
ATOM 1363 O O . ALA A 1 169 ? -15.482 8.459 21.610 1.00 95.56 169 ALA A O 1
ATOM 1364 N N . GLY A 1 170 ? -14.534 9.107 19.684 1.00 95.50 170 GLY A N 1
ATOM 1365 C CA . GLY A 1 170 ? -15.781 9.595 19.088 1.00 95.50 170 GLY A CA 1
ATOM 1366 C C . GLY A 1 170 ? -16.798 8.478 18.825 1.00 95.50 170 GLY A C 1
ATOM 1367 O O . GLY A 1 170 ? -17.991 8.644 19.087 1.00 95.50 170 GLY A O 1
ATOM 1368 N N . ILE A 1 171 ? -16.335 7.307 18.366 1.00 95.25 171 ILE A N 1
ATOM 1369 C CA . ILE A 1 171 ? -17.193 6.118 18.238 1.00 95.25 171 ILE A CA 1
ATOM 1370 C C . ILE A 1 171 ? -17.721 5.710 19.614 1.00 95.25 171 ILE A C 1
ATOM 1372 O O . ILE A 1 171 ? -18.899 5.397 19.741 1.00 95.25 171 ILE A O 1
ATOM 1376 N N . LYS A 1 172 ? -16.886 5.753 20.656 1.00 95.44 172 LYS A N 1
ATOM 1377 C CA . LYS A 1 172 ? -17.317 5.422 22.014 1.00 95.44 172 LYS A CA 1
ATOM 1378 C C . LYS A 1 172 ? -18.408 6.342 22.532 1.00 95.44 172 LYS A C 1
ATOM 1380 O O . LYS A 1 172 ? -19.409 5.859 23.046 1.00 95.44 172 LYS A O 1
ATOM 1385 N N . GLU A 1 173 ? -18.213 7.645 22.397 1.00 95.94 173 GLU A N 1
ATOM 1386 C CA . GLU A 1 173 ? -19.167 8.640 22.879 1.00 95.94 173 GLU A CA 1
ATOM 1387 C C . GLU A 1 173 ? -20.541 8.463 22.224 1.00 95.94 173 GLU A C 1
ATOM 1389 O O . GLU A 1 173 ? -21.558 8.393 22.912 1.00 95.94 173 GLU A O 1
ATOM 1394 N N . THR A 1 174 ? -20.564 8.321 20.897 1.00 95.06 174 THR A N 1
ATOM 1395 C CA . THR A 1 174 ? -21.806 8.116 20.138 1.00 95.06 174 THR A CA 1
ATOM 1396 C C . THR A 1 174 ? -22.472 6.780 20.471 1.00 95.06 174 THR A C 1
ATOM 1398 O O . THR A 1 174 ? -23.676 6.743 20.718 1.00 95.06 174 THR A O 1
ATOM 1401 N N . TRP A 1 175 ? -21.693 5.702 20.568 1.00 95.56 175 TRP A N 1
ATOM 1402 C CA . TRP A 1 175 ? -22.182 4.367 20.918 1.00 95.56 175 TRP A CA 1
ATOM 1403 C C . TRP A 1 175 ? -22.782 4.308 22.328 1.00 95.56 175 TRP A C 1
ATOM 1405 O O . TRP A 1 175 ? -23.891 3.807 22.519 1.00 95.56 175 TRP A O 1
ATOM 1415 N N . ASP A 1 176 ? -22.079 4.860 23.319 1.00 94.75 176 ASP A N 1
ATOM 1416 C CA . ASP A 1 176 ? -22.550 4.898 24.702 1.00 94.75 176 ASP A CA 1
ATOM 1417 C C . ASP A 1 176 ? -23.815 5.773 24.822 1.00 94.75 176 ASP A C 1
ATOM 1419 O O . ASP A 1 176 ? -24.752 5.400 25.533 1.00 94.75 176 ASP A O 1
ATOM 1423 N N . ALA A 1 177 ? -23.894 6.895 24.094 1.00 95.00 177 ALA A N 1
ATOM 1424 C CA . ALA A 1 177 ? -25.080 7.752 24.063 1.00 95.00 177 ALA A CA 1
ATOM 1425 C C . ALA A 1 177 ? -26.308 7.044 23.460 1.00 95.00 177 ALA A C 1
ATOM 1427 O O . ALA A 1 177 ? -27.397 7.097 24.041 1.00 95.00 177 ALA A O 1
ATOM 1428 N N . GLU A 1 178 ? -26.145 6.342 22.336 1.00 94.75 178 GLU A N 1
ATOM 1429 C CA . GLU A 1 178 ? -27.228 5.585 21.697 1.00 94.75 178 GLU A CA 1
ATOM 1430 C C . GLU A 1 178 ? -27.719 4.430 22.574 1.00 94.75 178 GLU A C 1
ATOM 1432 O O . GLU A 1 178 ? -28.929 4.246 22.735 1.00 94.75 178 GLU A O 1
ATOM 1437 N N . ILE A 1 179 ? -26.805 3.690 23.212 1.00 93.50 179 ILE A N 1
ATOM 1438 C CA . ILE A 1 179 ? -27.169 2.628 24.158 1.00 93.50 179 ILE A CA 1
ATOM 1439 C C . ILE A 1 179 ? -27.941 3.204 25.345 1.00 93.50 179 ILE A C 1
ATOM 1441 O O . ILE A 1 179 ? -28.968 2.648 25.739 1.00 93.50 179 ILE A O 1
ATOM 1445 N N . GLN A 1 180 ? -27.488 4.322 25.914 1.00 93.19 180 GLN A N 1
ATOM 1446 C CA . GLN A 1 180 ? -28.193 4.964 27.022 1.00 93.19 180 GLN A CA 1
ATOM 1447 C C . GLN A 1 180 ? -29.603 5.409 26.624 1.00 93.19 180 GLN A C 1
ATOM 1449 O O . GLN A 1 180 ? -30.543 5.207 27.395 1.00 93.19 180 GLN A O 1
ATOM 1454 N N . GLU A 1 181 ? -29.786 5.984 25.435 1.00 93.25 181 GLU A N 1
ATOM 1455 C CA . GLU A 1 181 ? -31.110 6.409 24.970 1.00 93.25 181 GLU A CA 1
ATOM 1456 C C . GLU A 1 181 ? -32.022 5.215 24.639 1.00 93.25 181 GLU A C 1
ATOM 1458 O O . GLU A 1 181 ? -33.215 5.223 24.964 1.00 93.25 181 GLU A O 1
ATOM 1463 N N . ALA A 1 182 ? -31.468 4.131 24.090 1.00 91.50 182 ALA A N 1
ATOM 1464 C CA . ALA A 1 182 ? -32.182 2.872 23.887 1.00 91.50 182 ALA A CA 1
ATOM 1465 C C . ALA A 1 182 ? -32.638 2.247 25.220 1.00 91.50 182 ALA A C 1
ATOM 1467 O O . ALA A 1 182 ? -33.780 1.802 25.349 1.00 91.50 182 ALA A O 1
ATOM 1468 N N . ILE A 1 183 ? -31.788 2.267 26.252 1.00 92.50 183 ILE A N 1
ATOM 1469 C CA . ILE A 1 183 ? -32.153 1.796 27.596 1.00 92.50 183 ILE A CA 1
ATOM 1470 C C . ILE A 1 183 ? -33.254 2.678 28.193 1.00 92.50 183 ILE A C 1
ATOM 1472 O O . ILE A 1 183 ? -34.245 2.151 28.698 1.00 92.50 183 ILE A O 1
ATOM 1476 N N . LYS A 1 184 ? -33.131 4.010 28.104 1.00 91.25 184 LYS A N 1
ATOM 1477 C CA . LYS A 1 184 ? -34.152 4.947 28.606 1.00 91.25 184 LYS A CA 1
ATOM 1478 C C . LYS A 1 184 ? -35.491 4.764 27.899 1.00 91.25 184 LYS A C 1
ATOM 1480 O O . LYS A 1 184 ? -36.527 4.726 28.557 1.00 91.25 184 LYS A O 1
ATOM 1485 N N . SER A 1 185 ? -35.497 4.635 26.574 1.00 87.25 185 SER A N 1
ATOM 1486 C CA . SER A 1 185 ? -36.725 4.403 25.804 1.00 87.25 185 SER A CA 1
ATOM 1487 C C . SER A 1 185 ? -37.376 3.062 26.145 1.00 87.25 185 SER A C 1
ATOM 1489 O O . SER A 1 185 ? -38.588 3.024 26.361 1.00 87.25 185 SER A O 1
ATOM 1491 N N . LYS A 1 186 ? -36.593 1.988 26.304 1.00 87.56 186 LYS A N 1
ATOM 1492 C CA . LYS A 1 186 ? -37.106 0.688 26.754 1.00 87.56 186 LYS A CA 1
ATOM 1493 C C . LYS A 1 186 ? -37.648 0.739 28.185 1.00 87.56 186 LYS A C 1
ATOM 1495 O O . LYS A 1 186 ? -38.716 0.192 28.438 1.00 87.56 186 LYS A O 1
ATOM 1500 N N . ALA A 1 187 ? -36.961 1.417 29.104 1.00 83.44 187 ALA A N 1
ATOM 1501 C CA . ALA A 1 187 ? -37.439 1.610 30.472 1.00 83.44 187 ALA A CA 1
ATOM 1502 C C . ALA A 1 187 ? -38.767 2.381 30.499 1.00 83.44 187 ALA A C 1
ATOM 1504 O O . ALA A 1 187 ? -39.691 1.977 31.196 1.00 83.44 187 ALA A O 1
ATOM 1505 N N . ARG A 1 188 ? -38.905 3.430 29.673 1.00 78.69 188 ARG A N 1
ATOM 1506 C CA . ARG A 1 188 ? -40.184 4.130 29.481 1.00 78.69 188 ARG A CA 1
ATOM 1507 C C . ARG A 1 188 ? -41.269 3.176 28.980 1.00 78.69 188 ARG A C 1
ATOM 1509 O O . ARG A 1 188 ? -42.358 3.183 29.527 1.00 78.69 188 ARG A O 1
ATOM 1516 N N . HIS A 1 189 ? -40.971 2.325 28.000 1.00 68.31 189 HIS A N 1
ATOM 1517 C CA . HIS A 1 189 ? -41.941 1.369 27.457 1.00 68.31 189 HIS A CA 1
ATOM 1518 C C . HIS A 1 189 ? -42.426 0.331 28.489 1.00 68.31 189 HIS A C 1
ATOM 1520 O O . HIS A 1 189 ? -43.611 0.019 28.510 1.00 68.31 189 HIS A O 1
ATOM 1526 N N . VAL A 1 190 ? -41.556 -0.154 29.385 1.00 58.16 190 VAL A N 1
ATOM 1527 C CA . VAL A 1 190 ? -41.933 -1.112 30.449 1.00 58.16 190 VAL A CA 1
ATOM 1528 C C . VAL A 1 190 ? -42.839 -0.479 31.516 1.00 58.16 190 VAL A C 1
ATOM 1530 O O . VAL A 1 190 ? -43.670 -1.172 32.091 1.00 58.16 190 VAL A O 1
ATOM 1533 N N . VAL A 1 191 ? -42.734 0.832 31.749 1.00 53.84 191 VAL A N 1
ATOM 1534 C CA . VAL A 1 191 ? -43.595 1.568 32.698 1.00 53.84 191 VAL A CA 1
ATOM 1535 C C . VAL A 1 191 ? -45.015 1.805 32.141 1.00 53.84 191 VAL A C 1
ATOM 1537 O O . VAL A 1 191 ? -45.923 2.123 32.900 1.00 53.84 191 VAL A O 1
ATOM 1540 N N . TYR A 1 192 ? -45.248 1.587 30.840 1.00 40.72 192 TYR A N 1
ATOM 1541 C CA . TYR A 1 192 ? -46.566 1.686 30.193 1.00 40.72 192 TYR A CA 1
ATOM 1542 C C . TYR A 1 192 ? -47.193 0.310 29.896 1.00 40.72 192 TYR A C 1
ATOM 1544 O O . TYR A 1 192 ? -47.709 0.079 28.802 1.00 40.72 192 TYR A O 1
ATOM 1552 N N . LEU A 1 193 ? -47.181 -0.609 30.862 1.00 43.03 193 LEU A N 1
ATOM 1553 C CA . LEU A 1 193 ? -48.181 -1.679 30.909 1.00 43.03 193 LEU A CA 1
ATOM 1554 C C . LEU A 1 193 ? -49.322 -1.176 31.808 1.00 43.03 193 LEU A C 1
ATOM 1556 O O . LEU A 1 193 ? -49.082 -0.974 32.995 1.00 43.03 193 LEU A O 1
ATOM 1560 N N . PRO A 1 194 ? -50.522 -0.879 31.278 1.00 45.12 194 PRO A N 1
ATOM 1561 C CA . PRO A 1 194 ? -51.617 -0.395 32.109 1.00 45.12 194 PRO A CA 1
ATOM 1562 C C . PRO A 1 194 ? -52.058 -1.485 33.097 1.00 45.12 194 PRO A C 1
ATOM 1564 O O . PRO A 1 194 ? -52.398 -2.593 32.683 1.00 45.12 194 PRO A O 1
ATOM 1567 N N . ASP A 1 195 ? -52.090 -1.138 34.385 1.00 45.88 195 ASP A N 1
ATOM 1568 C CA . ASP A 1 195 ? -52.686 -1.909 35.484 1.00 45.88 195 ASP A CA 1
ATOM 1569 C C . ASP A 1 195 ? -54.210 -2.036 35.305 1.00 45.88 195 ASP A C 1
ATOM 1571 O O . ASP A 1 195 ? -54.992 -1.422 36.029 1.00 45.88 195 ASP A O 1
ATOM 1575 N N . ASN A 1 196 ? -54.674 -2.794 34.311 1.00 49.44 196 ASN A N 1
ATOM 1576 C CA . ASN A 1 196 ? -56.100 -3.072 34.168 1.00 49.44 196 ASN A CA 1
ATOM 1577 C C . ASN A 1 196 ? -56.361 -4.545 33.854 1.00 49.44 196 ASN A C 1
ATOM 1579 O O . ASN A 1 196 ? -56.738 -4.916 32.744 1.00 49.44 196 ASN A O 1
ATOM 1583 N N . ILE A 1 197 ? -56.166 -5.383 34.873 1.00 46.53 197 ILE A N 1
ATOM 1584 C CA . ILE A 1 197 ? -57.006 -6.564 35.059 1.00 46.53 197 ILE A CA 1
ATOM 1585 C C . ILE A 1 197 ? -58.167 -6.067 35.915 1.00 46.53 197 ILE A C 1
ATOM 1587 O O . ILE A 1 197 ? -58.026 -5.863 37.117 1.00 46.53 197 ILE A O 1
ATOM 1591 N N . THR A 1 198 ? -59.292 -5.792 35.265 1.00 40.06 198 THR A N 1
ATOM 1592 C CA . THR A 1 198 ? -60.566 -5.543 35.931 1.00 40.06 198 THR A CA 1
ATOM 1593 C C . THR A 1 198 ? -60.883 -6.720 36.846 1.00 40.06 198 THR A C 1
ATOM 1595 O O . THR A 1 198 ? -61.021 -7.846 36.368 1.00 40.06 198 THR A O 1
ATOM 1598 N N . GLU A 1 199 ? -61.007 -6.458 38.144 1.00 46.22 199 GLU A N 1
ATOM 1599 C CA . GLU A 1 199 ? -61.686 -7.358 39.069 1.00 46.22 199 GLU A CA 1
ATOM 1600 C C . GLU A 1 199 ? -63.105 -7.610 38.537 1.00 46.22 199 GLU A C 1
ATOM 1602 O O . GLU A 1 199 ? -63.910 -6.683 38.408 1.00 46.22 199 GLU A O 1
ATOM 1607 N N . GLU A 1 200 ? -63.408 -8.854 38.164 1.00 49.19 200 GLU A N 1
ATOM 1608 C CA . GLU A 1 200 ? -64.782 -9.267 37.892 1.00 49.19 200 GLU A CA 1
ATOM 1609 C C . GLU A 1 200 ? -65.584 -9.192 39.203 1.00 49.19 200 GLU A C 1
ATOM 1611 O O . GLU A 1 200 ? -65.163 -9.769 40.211 1.00 49.19 200 GLU A O 1
ATOM 1616 N N . PRO A 1 201 ? -66.738 -8.500 39.243 1.00 45.25 201 PRO A N 1
ATOM 1617 C CA . PRO A 1 201 ? -67.536 -8.447 40.454 1.00 45.25 201 PRO A CA 1
ATOM 1618 C C . PRO A 1 201 ? -68.225 -9.798 40.671 1.00 45.25 201 PRO A C 1
ATOM 1620 O O . PRO A 1 201 ? -68.976 -10.281 39.823 1.00 45.25 201 PRO A O 1
ATOM 1623 N N . LEU A 1 202 ? -68.001 -10.384 41.848 1.00 45.69 202 LEU A N 1
ATOM 1624 C CA . LEU A 1 202 ? -68.748 -11.527 42.369 1.00 45.69 202 LEU A CA 1
ATOM 1625 C C . LEU A 1 202 ? -70.234 -11.154 42.509 1.00 45.69 202 LEU A C 1
ATOM 1627 O O . LEU A 1 202 ? -70.660 -10.619 43.532 1.00 45.69 202 LEU A O 1
ATOM 1631 N N . LEU A 1 203 ? -71.038 -11.444 41.485 1.00 41.50 203 LEU A N 1
ATOM 1632 C CA . LEU A 1 203 ? -72.495 -11.398 41.574 1.00 41.50 203 LEU A CA 1
ATOM 1633 C C . LEU A 1 203 ? -73.044 -12.809 41.785 1.00 41.50 203 LEU A C 1
ATOM 1635 O O . LEU A 1 203 ? -73.104 -13.637 40.879 1.00 41.50 203 LEU A O 1
ATOM 1639 N N . HIS A 1 204 ? -73.466 -13.047 43.025 1.00 47.84 204 HIS A N 1
ATOM 1640 C CA . HIS A 1 204 ? -74.404 -14.095 43.406 1.00 47.84 204 HIS A CA 1
ATOM 1641 C C . HIS A 1 204 ? -75.642 -14.078 42.491 1.00 47.84 204 HIS A C 1
ATOM 1643 O O . HIS A 1 204 ? -76.282 -13.040 42.332 1.00 47.84 204 HIS A O 1
ATOM 1649 N N . GLY A 1 205 ? -76.024 -15.237 41.949 1.00 38.31 205 GLY A N 1
ATOM 1650 C CA . GLY A 1 205 ? -77.251 -15.383 41.166 1.00 38.31 205 GLY A CA 1
ATOM 1651 C C . GLY A 1 205 ? -77.505 -16.824 40.737 1.00 38.31 205 GLY A C 1
ATOM 1652 O O . GLY A 1 205 ? -77.008 -17.278 39.716 1.00 38.31 205 GLY A O 1
ATOM 1653 N N . THR A 1 206 ? -78.275 -17.537 41.552 1.00 47.09 206 THR A N 1
ATOM 1654 C CA . THR A 1 206 ? -78.850 -18.870 41.330 1.00 47.09 206 THR A CA 1
ATOM 1655 C C . THR A 1 206 ? -79.556 -19.016 39.981 1.00 47.09 206 THR A C 1
ATOM 1657 O O . THR A 1 206 ? -80.464 -18.232 39.723 1.00 47.09 206 THR A O 1
ATOM 1660 N N . LEU A 1 207 ? -79.278 -20.082 39.220 1.00 39.88 207 LEU A N 1
ATOM 1661 C CA . LEU A 1 207 ? -80.298 -20.783 38.429 1.00 39.88 207 LEU A CA 1
ATOM 1662 C C . LEU A 1 207 ? -80.001 -22.290 38.387 1.00 39.88 207 LEU A C 1
ATOM 1664 O O . LEU A 1 207 ? -78.955 -22.750 37.937 1.00 39.88 207 LEU A O 1
ATOM 1668 N N . GLU A 1 208 ? -80.963 -23.012 38.941 1.00 46.03 208 GLU A N 1
ATOM 1669 C CA . GLU A 1 208 ? -81.132 -24.455 38.985 1.00 46.03 208 GLU A CA 1
ATOM 1670 C C . GLU A 1 208 ? -81.389 -25.099 37.605 1.00 46.03 208 GLU A C 1
ATOM 1672 O O . GLU A 1 208 ? -81.841 -24.425 36.682 1.00 46.03 208 GLU A O 1
ATOM 1677 N N . LEU A 1 209 ? -81.256 -26.442 37.577 1.00 43.84 209 LEU A N 1
ATOM 1678 C CA . LEU A 1 209 ? -81.914 -27.414 36.673 1.00 43.84 209 LEU A CA 1
ATOM 1679 C C . LEU A 1 209 ? -81.409 -27.399 35.201 1.00 43.84 209 LEU A C 1
ATOM 1681 O O . LEU A 1 209 ? -81.393 -26.376 34.541 1.00 43.84 209 LEU A O 1
ATOM 1685 N N . ASN A 1 210 ? -81.029 -28.503 34.544 1.00 40.06 210 ASN A N 1
ATOM 1686 C CA . ASN A 1 210 ? -81.630 -29.835 34.570 1.00 40.06 210 ASN A CA 1
ATOM 1687 C C . ASN A 1 210 ? -80.794 -30.881 33.785 1.00 40.06 210 ASN A C 1
ATOM 1689 O O . ASN A 1 210 ? -80.116 -30.565 32.812 1.00 40.06 210 ASN A O 1
ATOM 1693 N N . TYR A 1 211 ? -80.955 -32.137 34.203 1.00 42.00 211 TYR A N 1
ATOM 1694 C CA . TYR A 1 211 ? -80.514 -33.429 33.655 1.00 42.00 211 TYR A CA 1
ATOM 1695 C C . TYR A 1 211 ? -80.575 -33.640 32.127 1.00 42.00 211 TYR A C 1
ATOM 1697 O O . TYR A 1 211 ? -81.524 -33.195 31.482 1.00 42.00 211 TYR A O 1
ATOM 1705 N N . ARG A 1 212 ? -79.740 -34.570 31.619 1.00 41.47 212 ARG A N 1
ATOM 1706 C CA . ARG A 1 212 ? -80.222 -35.874 31.097 1.00 41.47 212 ARG A CA 1
ATOM 1707 C C . ARG A 1 212 ? -79.104 -36.918 30.891 1.00 41.47 212 ARG A C 1
ATOM 1709 O O . ARG A 1 212 ? -78.136 -36.642 30.198 1.00 41.47 212 ARG A O 1
ATOM 1716 N N . PHE A 1 213 ? -79.339 -38.053 31.561 1.00 44.12 213 PHE A N 1
ATOM 1717 C CA . PHE A 1 213 ? -78.903 -39.453 31.405 1.00 44.12 213 PHE A CA 1
ATOM 1718 C C . PHE A 1 213 ? -77.865 -39.826 30.345 1.00 44.12 213 PHE A C 1
ATOM 1720 O O . PHE A 1 213 ? -78.099 -39.535 29.154 1.00 44.12 213 PHE A O 1
#